Protein AF-A0A7X3F8X9-F1 (afdb_monomer)

Nearest PDB structures (foldseek):
  4rjk-assembly1_D  TM=9.115E-01  e=2.215E-30  Bacillus subtilis PY79
  5wdg-assembly1_B  TM=8.937E-01  e=3.286E-27  Klebsiella pneumoniae
  1ozh-assembly1_D  TM=8.936E-01  e=2.424E-27  Klebsiella pneumoniae
  6deo-assembly1_A  TM=8.384E-01  e=1.166E-21  Candida albicans SC5314
  5wkc-assembly2_E  TM=8.470E-01  e=3.087E-21  Saccharomyces cerevisiae S288C

pLDDT: mean 95.05, std 4.6, range [66.25, 98.75]

InterPro domains:
  IPR000399 TPP-binding enzyme, conserved site [PS00187] (321-340)
  IPR011766 Thiamine pyrophosphate enzyme, TPP-binding [PF02775] (284-363)
  IPR012000 Thiamine pyrophosphate enzyme, central domain [PF00205] (92-224)
  IPR029035 DHS-like NAD/FAD-binding domain superfamily [SSF52467] (59-240)
  IPR029061 Thiamin diphosphate-binding fold [SSF52518] (1-84)
  IPR029061 Thiamin diphosphate-binding fold [SSF52518] (261-363)
  IPR045229 Thiamine pyrophosphate enzyme [PTHR18968] (1-363)

Radius of gyration: 23.43 Å; Cα contacts (8 Å, |Δi|>4): 705; chains: 1; bounding box: 51×57×74 Å

Mean predicted aligned error: 4.14 Å

Solvent-accessible surface area (backbone atoms only — not comparable to full-atom values): 19934 Å² total; per-residue (Å²): 113,45,80,41,65,48,85,90,56,81,85,64,81,67,71,90,64,69,68,57,50,72,69,39,41,91,75,29,83,41,53,44,69,61,89,41,43,65,50,44,32,59,53,53,44,49,44,52,52,56,26,67,38,90,78,60,45,53,54,44,41,35,45,21,54,55,38,71,69,48,84,63,89,65,63,78,56,78,86,77,94,79,79,77,56,70,41,52,66,70,40,42,51,53,51,41,54,53,58,67,71,36,43,32,48,34,37,38,32,17,46,66,32,61,40,79,63,28,22,53,39,51,44,51,40,34,72,73,68,60,52,34,31,35,21,33,66,61,13,48,10,27,50,43,50,81,41,93,42,44,44,46,37,44,46,65,95,65,93,43,56,47,36,56,41,56,72,68,26,58,28,39,40,35,31,11,70,45,90,71,51,84,65,77,64,67,49,52,94,93,50,63,49,31,36,38,34,19,77,57,78,81,80,75,46,93,47,41,70,63,80,41,65,35,48,15,36,51,34,60,40,51,43,54,37,49,70,69,58,66,86,70,80,81,49,58,57,65,70,50,51,54,42,22,53,54,37,53,54,59,55,53,55,50,34,79,53,85,57,82,79,75,44,66,49,17,55,37,43,52,53,56,70,72,45,58,63,77,26,31,40,16,37,18,36,55,77,66,44,44,49,38,42,53,62,42,74,31,55,30,58,86,22,66,46,62,66,69,73,80,48,57,62,26,46,6,58,62,48,25,53,51,51,32,74,78,35,74,92,40,58,28,31,18,43,24,32,51,73,18,41,64,72,47,50,73,51,53,57,56,36,60,78,68,68,58,81,66,46,79,46,76,43,129

Sequence (364 aa):
ITGQKPIKKSKQGRFQIIDVCGMMDPITKYTHQFASADNIPSRMREAFRLAEEEKPGAVHLELPEDIAA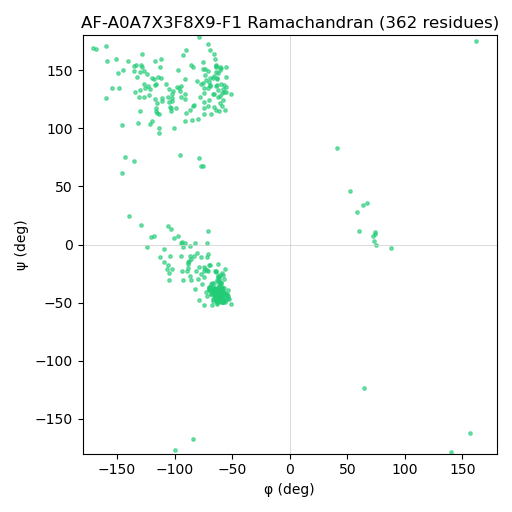EQTDALPIPRSLHRRPLAEHVAIEAAVQKLHNARNPILVIGAGANRKMTAKVLKQLIDKTGIPFITTQLGKGVVDERHPRFLGNAALSSGDFVHRAVEAADLIVNIGHDVIEKPPFFMVRGGTEVIHINFRSAEVDAVYFPQVEVIGDIANAVWQISEALTETSHWDFTRLMAIREANEAQIAEGADDDRFPVYPQRLVADIRRVLPSEGIVALDNGIYKIWFARNYKAHKPNTVLLDNALATMGAGLPSAMAAHLVHPDRPVISVCGDGGFMMNSQELETAVRLGMHITVVILR

Foldseek 3Di:
DAEDADPVDDDDPCVVPDPVQVVCVVAWQEEEEDPALLCVQVVVQVQVVQCPPPVHTDYYYYYYPVRVPDDDPHDHDDHDDDDKFAWDVVLLVVVLVVLVVWQQEEEEFELQCLDPLSLVLVQVLCVLQVHAYEYELNRAFSYQCVDLRYQFYLLDQDDALVLVLVQPTQEYEYAGDDPLTDGNFFDDVVGRAYEYEHQDDDPDDNRDDHPGYGHIDRSNSSNSSSVPRDDNPSHDCPSSSVSSVVLVVVLCVLCVPPDPPRDLSVVLNVVLVPFDLQAAEFEQADPSSSSCSTNHGRRHRRRYHDDSSVSDALRQPVVQQVVCVVPVPHAGEGEHEPVSCVVPVVCVVVCVVVVGRYHYHYDD

Secondary structure (DSSP, 8-state):
-EEE--SSS-SSTTTT---HHHHHGGGSSEEEE---GGGHHHHHHHHHHHHHSSSP--EEEEEEHHHHT----PPPPPPP---PPPPPHHHHHHHHHHHHH-SS-EEEE-GGG-SHHHHHHHHHHHHHH---EEEESTTTTSS-TTSTTEEEEE-SSSSSHHHHHHHH-SEEEEES--TTSPPSS---TTS-EEEEEESS----BTTB--SEEEES-HHHHHHHHHHH----TT---HHHHHHHHHHHHHHHTTTT---SSPPHHHHHHHHHHHS-TT-EEEE-SSTHHHHHHHH----STTSEEE--SS--TT-HHHHHHHHHHH-TTS-EEEEEEHHHHHHHTTHHHHHHHTT--EEEEEE-

Organism: NCBI:txid76759

Structure (mmCIF, N/CA/C/O backbone):
data_AF-A0A7X3F8X9-F1
#
_entry.id   AF-A0A7X3F8X9-F1
#
loop_
_atom_site.group_PDB
_atom_site.id
_atom_site.type_symbol
_atom_site.label_atom_id
_atom_site.label_alt_id
_atom_site.label_comp_id
_atom_site.label_asym_id
_atom_site.label_entity_id
_atom_site.label_seq_id
_atom_site.pdbx_PDB_ins_code
_atom_site.Cartn_x
_atom_site.Cartn_y
_atom_site.Cartn_z
_atom_site.occupancy
_atom_site.B_iso_or_equiv
_atom_site.auth_seq_id
_atom_site.auth_comp_id
_atom_site.auth_asym_id
_atom_site.auth_atom_id
_atom_site.pdbx_PDB_model_num
ATOM 1 N N . ILE A 1 1 ? -9.527 3.697 20.386 1.00 97.00 1 ILE A N 1
ATOM 2 C CA . ILE A 1 1 ? -9.992 4.472 21.559 1.00 97.00 1 ILE A CA 1
ATOM 3 C C . ILE A 1 1 ? -9.744 3.607 22.778 1.00 97.00 1 ILE A C 1
ATOM 5 O O . ILE A 1 1 ? -10.104 2.437 22.727 1.00 97.00 1 ILE A O 1
ATOM 9 N N . THR A 1 2 ? -9.101 4.135 23.810 1.00 96.81 2 THR A N 1
ATOM 10 C CA . THR A 1 2 ? -8.855 3.434 25.079 1.00 96.81 2 THR A CA 1
ATOM 11 C C . THR A 1 2 ? -9.661 4.092 26.196 1.00 96.81 2 THR A C 1
ATOM 13 O O . THR A 1 2 ? -10.003 5.271 26.107 1.00 96.81 2 THR A O 1
ATOM 16 N N . GLY A 1 3 ? -10.015 3.321 27.224 1.00 95.00 3 GLY A N 1
ATOM 17 C CA . GLY A 1 3 ? -10.572 3.871 28.459 1.00 95.00 3 GLY A CA 1
ATOM 18 C C . GLY A 1 3 ? -9.458 4.282 29.422 1.00 95.00 3 GLY A C 1
ATOM 19 O O . GLY A 1 3 ? -8.375 3.701 29.385 1.00 95.00 3 GLY A O 1
ATOM 20 N N . GLN A 1 4 ? -9.740 5.236 30.307 1.00 92.88 4 GLN A N 1
ATOM 21 C CA . GLN A 1 4 ? -8.829 5.650 31.379 1.00 92.88 4 GLN A CA 1
ATOM 22 C C . GLN A 1 4 ? -9.598 5.931 32.674 1.00 92.88 4 GLN A C 1
ATOM 24 O O . GLN A 1 4 ? -10.805 6.181 32.667 1.00 92.88 4 GLN A O 1
ATOM 29 N N . LYS A 1 5 ? -8.901 5.872 33.810 1.00 92.25 5 LYS A N 1
ATOM 30 C CA . LYS A 1 5 ? -9.452 6.261 35.111 1.00 92.25 5 LYS A CA 1
ATOM 31 C C . LYS A 1 5 ? -9.774 7.759 35.176 1.00 92.25 5 LYS A C 1
ATOM 33 O O . LYS A 1 5 ? -9.287 8.520 34.342 1.00 92.25 5 LYS A O 1
ATOM 38 N N . PRO A 1 6 ? -10.576 8.191 36.168 1.00 91.25 6 PRO A N 1
ATOM 39 C CA . PRO A 1 6 ? -10.950 9.588 36.312 1.00 91.25 6 PRO A CA 1
ATOM 40 C C . PRO A 1 6 ? -9.742 10.511 36.398 1.00 91.25 6 PRO A C 1
ATOM 42 O O . PRO A 1 6 ? -8.817 10.252 37.172 1.00 91.25 6 PRO A O 1
ATOM 45 N N . ILE A 1 7 ? -9.802 11.626 35.678 1.00 89.12 7 ILE A N 1
ATOM 46 C CA . ILE A 1 7 ? -8.749 12.650 35.685 1.00 89.12 7 ILE A CA 1
ATOM 47 C C . ILE A 1 7 ? -9.147 13.905 36.472 1.00 89.12 7 ILE A C 1
ATOM 49 O O . ILE A 1 7 ? -8.280 14.673 36.882 1.00 89.12 7 ILE A O 1
ATOM 53 N N . LYS A 1 8 ? -10.445 14.108 36.745 1.00 88.06 8 LYS A N 1
ATOM 54 C CA . LYS A 1 8 ? -10.969 15.227 37.550 1.00 88.06 8 LYS A CA 1
ATOM 55 C C . LYS A 1 8 ? -11.125 14.872 39.024 1.00 88.06 8 LYS A C 1
ATOM 57 O O . LYS A 1 8 ? -11.034 15.748 39.882 1.00 88.06 8 LYS A O 1
ATOM 62 N N . LYS A 1 9 ? -11.394 13.601 39.346 1.00 81.31 9 LYS A N 1
ATOM 63 C CA . LYS A 1 9 ? -11.642 13.138 40.725 1.00 81.31 9 LYS A CA 1
ATOM 64 C C . LYS A 1 9 ? -10.831 11.886 41.047 1.00 81.31 9 LYS A C 1
ATOM 66 O O . LYS A 1 9 ? -11.210 10.786 40.662 1.00 81.31 9 LYS A O 1
ATOM 71 N N . SER A 1 10 ? -9.763 12.032 41.832 1.00 74.38 10 SER A N 1
ATOM 72 C CA . SER A 1 10 ? -8.988 10.880 42.309 1.00 74.38 10 SER A CA 1
ATOM 73 C C . SER A 1 10 ? -9.808 10.049 43.300 1.00 74.38 10 SER A C 1
ATOM 75 O O . SER A 1 10 ? -10.122 10.511 44.395 1.00 74.38 10 SER A O 1
ATOM 77 N N . LYS A 1 11 ? -10.174 8.822 42.908 1.00 66.25 11 LYS A N 1
ATOM 78 C CA . LYS A 1 11 ? -10.891 7.867 43.775 1.00 66.25 11 LYS A CA 1
ATOM 79 C C . LYS A 1 11 ? -10.006 6.732 44.299 1.00 66.25 11 LYS A C 1
ATOM 81 O O . LYS A 1 11 ? -10.330 6.146 45.324 1.00 66.25 11 LYS A O 1
ATOM 86 N N . GLN A 1 12 ? -8.918 6.399 43.598 1.00 66.31 12 GLN A N 1
ATOM 87 C CA . GLN A 1 12 ? -8.074 5.222 43.881 1.00 66.31 12 GLN A CA 1
ATOM 88 C C . GLN A 1 12 ? -6.565 5.512 43.729 1.00 66.31 12 GLN A C 1
ATOM 90 O O . GLN A 1 12 ? -5.769 4.608 43.468 1.00 66.31 12 GLN A O 1
ATOM 95 N N . GLY A 1 13 ? -6.140 6.774 43.868 1.00 77.44 13 GLY A N 1
ATOM 96 C CA . GLY A 1 13 ? -4.734 7.150 43.696 1.00 77.44 13 GLY A CA 1
ATOM 97 C C . GLY A 1 13 ? -4.250 6.916 42.259 1.00 77.44 13 GLY A C 1
ATOM 98 O O . GLY A 1 13 ? -4.837 7.461 41.332 1.00 77.44 13 GLY A O 1
ATOM 99 N N . ARG A 1 14 ? -3.184 6.118 42.079 1.00 77.12 14 ARG A N 1
ATOM 100 C CA . ARG A 1 14 ? -2.584 5.773 40.767 1.00 77.12 14 ARG A CA 1
ATOM 101 C C . ARG A 1 14 ? -2.940 4.365 40.257 1.00 77.12 14 ARG A C 1
ATOM 103 O O . ARG A 1 14 ? -2.294 3.860 39.344 1.00 77.12 14 ARG A O 1
ATOM 110 N N . PHE A 1 15 ? -3.932 3.699 40.849 1.00 81.25 15 PHE A N 1
ATOM 111 C CA . PHE A 1 15 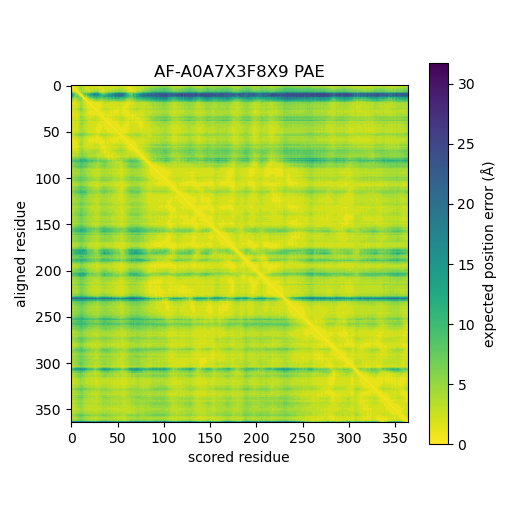? -4.329 2.345 40.449 1.00 81.25 15 PHE A CA 1
ATOM 112 C C . PHE A 1 15 ? -4.789 2.302 38.979 1.00 81.25 15 PHE A C 1
ATOM 114 O O . PHE A 1 15 ? -5.727 3.006 38.617 1.00 81.25 15 PHE A O 1
ATOM 121 N N . GLN A 1 16 ? -4.136 1.475 38.150 1.00 82.88 16 GLN A N 1
ATOM 122 C CA . GLN A 1 16 ? -4.363 1.348 36.695 1.00 82.88 16 GLN A CA 1
ATOM 123 C C . GLN A 1 16 ? -4.138 2.628 35.864 1.00 82.88 16 GLN A C 1
ATOM 125 O O . GLN A 1 16 ? -4.468 2.642 34.683 1.00 82.88 16 GLN A O 1
ATOM 130 N N . ILE A 1 17 ? -3.540 3.676 36.440 1.00 84.50 17 ILE A N 1
ATOM 131 C CA . ILE A 1 17 ? -3.170 4.881 35.692 1.00 84.50 17 ILE A CA 1
ATOM 132 C C . ILE A 1 17 ? -1.784 4.668 35.088 1.00 84.50 17 ILE A C 1
ATOM 134 O O . ILE A 1 17 ? -0.793 4.556 35.811 1.00 84.50 17 ILE A O 1
ATOM 138 N N . ILE A 1 18 ? -1.724 4.640 33.761 1.00 90.25 18 ILE A N 1
ATOM 139 C CA . ILE A 1 18 ? -0.491 4.633 32.969 1.00 90.25 18 ILE A CA 1
ATOM 140 C C . ILE A 1 18 ? -0.569 5.735 31.914 1.00 90.25 18 ILE A C 1
ATOM 142 O O . ILE A 1 18 ? -1.663 6.121 31.504 1.00 90.25 18 ILE A O 1
ATOM 146 N N . ASP A 1 19 ? 0.583 6.233 31.471 1.00 93.56 19 ASP A N 1
ATOM 147 C CA . ASP A 1 19 ? 0.655 7.229 30.400 1.00 93.56 19 ASP A CA 1
ATOM 148 C C . ASP A 1 19 ? 0.484 6.564 29.025 1.00 93.56 19 ASP A C 1
ATOM 150 O O . ASP A 1 19 ? 1.442 6.364 28.276 1.00 93.56 19 ASP A O 1
ATOM 154 N N . VAL A 1 20 ? -0.754 6.172 28.702 1.00 95.75 20 VAL A N 1
ATOM 155 C CA . VAL A 1 20 ? -1.078 5.556 27.405 1.00 95.75 20 VAL A CA 1
ATOM 156 C C . VAL A 1 20 ? -0.780 6.530 26.272 1.00 95.75 20 VAL A C 1
ATOM 158 O O . VAL A 1 20 ? -0.295 6.119 25.222 1.00 95.75 20 VAL A O 1
ATOM 161 N N . CYS A 1 21 ? -1.040 7.826 26.469 1.00 97.19 21 CYS A N 1
ATOM 162 C CA . CYS A 1 21 ? -0.768 8.822 25.441 1.00 97.19 21 CYS A CA 1
ATOM 163 C C . CYS A 1 21 ? 0.723 8.867 25.095 1.00 97.19 21 CYS A C 1
ATOM 165 O O . CYS A 1 21 ? 1.046 8.735 23.917 1.00 97.19 21 CYS A O 1
ATOM 167 N N . GLY A 1 22 ? 1.612 8.942 26.090 1.00 97.81 22 GLY A N 1
ATOM 168 C CA . GLY A 1 22 ? 3.059 8.881 25.880 1.00 97.81 22 GLY A CA 1
ATOM 169 C C . GLY A 1 22 ? 3.530 7.572 25.236 1.00 97.81 22 GLY A C 1
ATOM 170 O O . GLY A 1 22 ? 4.418 7.591 24.389 1.00 97.81 22 GLY A O 1
ATOM 171 N N . MET A 1 23 ? 2.904 6.434 25.562 1.00 97.31 23 MET A N 1
ATOM 172 C CA . MET A 1 23 ? 3.210 5.146 24.917 1.00 97.31 23 MET A CA 1
ATOM 173 C C . MET A 1 23 ? 2.775 5.083 23.444 1.00 97.31 23 MET A C 1
ATOM 175 O O . MET A 1 23 ? 3.431 4.426 22.639 1.00 97.31 23 MET A O 1
ATOM 179 N N . MET A 1 24 ? 1.663 5.734 23.092 1.00 98.00 24 MET A N 1
ATOM 180 C CA . MET A 1 24 ? 1.083 5.693 21.744 1.00 98.00 24 MET A CA 1
ATOM 181 C C . MET A 1 24 ? 1.644 6.770 20.808 1.00 98.00 24 MET A C 1
ATOM 183 O O . MET A 1 24 ? 1.533 6.623 19.591 1.00 98.00 24 MET A O 1
ATOM 187 N N . ASP A 1 25 ? 2.240 7.835 21.347 1.00 97.75 25 ASP A N 1
ATOM 188 C CA . ASP A 1 25 ? 2.815 8.950 20.584 1.00 97.75 25 ASP A CA 1
ATOM 189 C C . ASP A 1 25 ? 3.781 8.506 19.463 1.00 97.75 25 ASP A C 1
ATOM 191 O O . ASP A 1 25 ? 3.522 8.843 18.308 1.00 97.75 25 ASP A O 1
ATOM 195 N N . PRO A 1 26 ? 4.802 7.652 19.703 1.00 96.44 26 PRO A N 1
ATOM 196 C CA . PRO A 1 26 ? 5.751 7.270 18.651 1.00 96.44 26 PRO A CA 1
ATOM 197 C C . PRO A 1 26 ? 5.171 6.338 17.574 1.00 96.44 26 PRO A C 1
ATOM 199 O O . PRO A 1 26 ? 5.833 6.086 16.568 1.00 96.44 26 PRO A O 1
ATOM 202 N N . ILE A 1 27 ? 3.967 5.790 17.776 1.00 95.44 27 ILE A N 1
ATOM 203 C CA . ILE A 1 27 ? 3.350 4.791 16.884 1.00 95.44 27 ILE A CA 1
ATOM 204 C C . ILE A 1 27 ? 2.006 5.247 16.299 1.00 95.44 27 ILE A C 1
ATOM 206 O O . ILE A 1 27 ? 1.322 4.471 15.628 1.00 95.44 27 ILE A O 1
ATOM 210 N N . THR A 1 28 ? 1.610 6.501 16.529 1.00 97.31 28 THR A N 1
ATOM 211 C CA . THR A 1 28 ? 0.385 7.090 15.973 1.00 97.31 28 THR A CA 1
ATOM 212 C C . THR A 1 28 ? 0.653 8.477 15.401 1.00 97.31 28 THR A C 1
ATOM 214 O O . THR A 1 28 ? 1.561 9.179 15.820 1.00 97.31 28 THR A O 1
ATOM 217 N N . LYS A 1 29 ? -0.158 8.910 14.430 1.00 97.38 29 LYS A N 1
ATOM 218 C CA . LYS A 1 29 ? -0.098 10.287 13.901 1.00 97.38 29 LYS A CA 1
ATOM 219 C C . LYS A 1 29 ? -0.642 11.318 14.889 1.00 97.38 29 LYS A C 1
ATOM 221 O O . LYS A 1 29 ? -0.410 12.512 14.728 1.00 97.38 29 LYS A O 1
ATOM 226 N N . TYR A 1 30 ? -1.468 10.861 15.825 1.00 98.19 30 TYR A N 1
ATOM 227 C CA . TYR A 1 30 ? -2.177 11.692 16.779 1.00 98.19 30 TYR A CA 1
ATOM 228 C C . TYR A 1 30 ? -2.592 10.840 17.968 1.00 98.19 30 TYR A C 1
ATOM 230 O O . TYR A 1 30 ? -3.281 9.838 17.784 1.00 98.19 30 TYR A O 1
ATOM 238 N N . THR A 1 31 ? -2.219 11.261 19.170 1.00 98.44 31 THR A N 1
ATOM 239 C CA . THR A 1 31 ? -2.652 10.661 20.430 1.00 98.44 31 THR A CA 1
ATOM 240 C C . THR A 1 31 ? -3.159 11.762 21.356 1.00 98.44 31 THR A C 1
ATOM 242 O O . THR A 1 31 ? -2.546 12.827 21.454 1.00 98.44 31 THR A O 1
ATOM 245 N N . HIS A 1 32 ? -4.319 11.570 21.986 1.00 97.94 32 HIS A N 1
ATOM 246 C CA . HIS A 1 32 ? -4.898 12.602 22.848 1.00 97.94 32 HIS A CA 1
ATOM 247 C C . HIS A 1 32 ? -5.820 12.034 23.928 1.00 97.94 32 HIS A C 1
ATOM 249 O O . HIS A 1 32 ? -6.701 11.230 23.628 1.00 97.94 32 HIS A O 1
ATOM 255 N N . GLN A 1 33 ? -5.670 12.517 25.163 1.00 97.62 33 GLN A N 1
ATOM 256 C CA . GLN A 1 33 ? -6.611 12.279 26.257 1.00 97.62 33 GLN A CA 1
ATOM 257 C C . GLN A 1 33 ? -7.669 13.385 26.285 1.00 97.62 33 GLN A C 1
ATOM 259 O O . GLN A 1 33 ? -7.337 14.572 26.293 1.00 97.62 33 GLN A O 1
ATOM 264 N N . PHE A 1 34 ? -8.950 13.016 26.323 1.00 97.50 34 PHE A N 1
ATOM 265 C CA . PHE A 1 34 ? -10.020 13.998 26.499 1.00 97.50 34 PHE A CA 1
ATOM 266 C C . PHE A 1 34 ? -10.000 14.601 27.911 1.00 97.50 34 PHE A C 1
ATOM 268 O O . PHE A 1 34 ? -9.886 13.879 28.895 1.00 97.50 34 PHE A O 1
ATOM 275 N N . ALA A 1 35 ? -10.184 15.923 28.002 1.00 95.19 35 ALA A N 1
ATOM 276 C CA . ALA A 1 35 ? -10.222 16.665 29.270 1.00 95.19 35 ALA A CA 1
ATOM 277 C C . ALA A 1 35 ? -11.621 17.202 29.653 1.00 95.19 35 ALA A C 1
ATOM 279 O O . ALA A 1 35 ? -11.846 17.614 30.794 1.00 95.19 35 ALA A O 1
ATOM 280 N N . SER A 1 36 ? -12.564 17.229 28.708 1.00 97.19 36 SER A N 1
ATOM 281 C CA . SER A 1 36 ? -13.976 17.571 28.930 1.00 97.19 36 SER A CA 1
ATOM 282 C C . SER A 1 36 ? -14.848 17.011 27.809 1.00 97.19 36 SER A C 1
ATOM 284 O O . SER A 1 36 ? -14.351 16.788 26.698 1.00 97.19 36 SER A O 1
ATOM 286 N N . ALA A 1 37 ? -16.142 16.831 28.086 1.00 97.62 37 ALA A N 1
ATOM 287 C CA . ALA A 1 37 ? -17.104 16.416 27.067 1.00 97.62 37 ALA A CA 1
ATOM 288 C C . ALA A 1 37 ? -17.241 17.436 25.918 1.00 97.62 37 ALA A C 1
ATOM 290 O O . ALA A 1 37 ? -17.310 17.034 24.757 1.00 97.62 37 ALA A O 1
ATOM 291 N N . ASP A 1 38 ? -17.162 18.742 26.204 1.00 97.56 38 ASP A N 1
ATOM 292 C CA . ASP A 1 38 ? -17.272 19.810 25.191 1.00 97.56 38 ASP A CA 1
ATOM 293 C C . ASP A 1 38 ? -16.188 19.738 24.101 1.00 97.56 38 ASP A C 1
ATOM 295 O O . ASP A 1 38 ? -16.387 20.177 22.968 1.00 97.56 38 ASP A O 1
ATOM 299 N N . ASN A 1 39 ? -15.029 19.159 24.426 1.00 95.69 39 ASN A N 1
ATOM 300 C CA . ASN A 1 39 ? -13.919 19.008 23.488 1.00 95.69 39 ASN A CA 1
ATOM 301 C C . ASN A 1 39 ? -14.014 17.730 22.643 1.00 95.69 39 ASN A C 1
ATOM 303 O O . ASN A 1 39 ? -13.245 17.578 21.689 1.00 95.69 39 ASN A O 1
ATOM 307 N N . ILE A 1 40 ? -14.928 16.805 22.957 1.00 97.56 40 ILE A N 1
ATOM 308 C CA . ILE A 1 40 ? -15.032 15.528 22.243 1.00 97.56 40 ILE A CA 1
ATOM 309 C C . ILE A 1 40 ? -15.262 15.737 20.739 1.00 97.56 40 ILE A C 1
ATOM 311 O O . ILE A 1 40 ? -14.501 15.161 19.951 1.00 97.56 40 ILE A O 1
ATOM 315 N N . PRO A 1 41 ? -16.217 16.581 20.297 1.00 97.50 41 PRO A N 1
ATOM 316 C CA . PRO A 1 41 ? -16.472 16.771 18.873 1.00 97.50 41 PRO A CA 1
ATOM 317 C C . PRO A 1 41 ? -15.264 17.269 18.074 1.00 97.50 41 PRO A C 1
ATOM 319 O O . PRO A 1 41 ? -15.010 16.775 16.973 1.00 97.50 41 PRO A O 1
ATOM 322 N N . SER A 1 42 ? -14.497 18.220 18.617 1.00 96.94 42 SER A N 1
ATOM 323 C CA . SER A 1 42 ? -13.348 18.810 17.919 1.00 96.94 42 SER A CA 1
ATOM 324 C C . SER A 1 42 ? -12.175 17.842 17.818 1.00 96.94 42 SER A C 1
ATOM 326 O O . SER A 1 42 ? -11.602 17.672 16.742 1.00 96.94 42 SER A O 1
ATOM 328 N N . ARG A 1 43 ? -11.862 17.137 18.908 1.00 97.62 43 ARG A N 1
ATOM 329 C CA . ARG A 1 43 ? -10.773 16.151 18.953 1.00 97.62 43 ARG A CA 1
ATOM 330 C C . ARG A 1 43 ? -11.093 14.901 18.145 1.00 97.62 43 ARG A C 1
ATOM 332 O O . ARG A 1 43 ? -10.222 14.400 17.441 1.00 97.62 43 ARG A O 1
ATOM 339 N N . MET A 1 44 ? -12.347 14.449 18.162 1.00 97.25 44 MET A N 1
ATOM 340 C CA . MET A 1 44 ? -12.796 13.374 17.281 1.00 97.25 44 MET A CA 1
ATOM 341 C C . MET A 1 44 ? -12.666 13.786 15.813 1.00 97.25 44 MET A C 1
ATOM 343 O O . MET A 1 44 ? -12.141 13.028 14.995 1.00 97.25 44 MET A O 1
ATOM 347 N N . ARG A 1 45 ? -13.097 15.006 15.462 1.00 96.94 45 ARG A N 1
ATOM 348 C CA . ARG A 1 45 ? -12.998 15.482 14.082 1.00 96.94 45 ARG A CA 1
ATOM 349 C C . ARG A 1 45 ? -11.553 15.527 13.596 1.00 96.94 45 ARG A C 1
ATOM 351 O O . ARG A 1 45 ? -11.295 15.081 12.475 1.00 96.94 45 ARG A O 1
ATOM 358 N N . GLU A 1 46 ? -10.655 16.036 14.432 1.00 97.19 46 GLU A N 1
ATOM 359 C CA . GLU A 1 46 ? -9.227 16.132 14.142 1.00 97.19 46 GLU A CA 1
ATOM 360 C C . GLU A 1 46 ? -8.569 14.757 13.998 1.00 97.19 46 GLU A C 1
ATOM 362 O O . GLU A 1 46 ? -7.842 14.531 13.032 1.00 97.19 46 GLU A O 1
ATOM 367 N N . ALA A 1 47 ? -8.893 13.806 14.880 1.00 97.56 47 ALA A N 1
ATOM 368 C CA . ALA A 1 47 ? -8.376 12.442 14.804 1.00 97.56 47 ALA A CA 1
ATOM 369 C C . ALA A 1 47 ? -8.698 11.785 13.452 1.00 97.56 47 ALA A C 1
ATOM 371 O O . ALA A 1 47 ? -7.806 11.260 12.793 1.00 97.56 47 ALA A O 1
ATOM 372 N N . PHE A 1 48 ? -9.945 11.877 12.984 1.00 96.75 48 PHE A N 1
ATOM 373 C CA . PHE A 1 48 ? -10.319 11.373 11.658 1.00 96.75 48 PHE A CA 1
ATOM 374 C C . PHE A 1 48 ? -9.636 12.136 10.516 1.00 96.75 48 PHE A C 1
ATOM 376 O O . PHE A 1 48 ? -9.193 11.514 9.554 1.00 96.75 48 PHE A O 1
ATOM 383 N N . ARG A 1 49 ? -9.525 13.471 10.613 1.00 95.88 49 ARG A N 1
ATOM 384 C CA . ARG A 1 49 ? -8.837 14.285 9.597 1.00 95.88 49 ARG A CA 1
ATOM 385 C C . ARG A 1 49 ? -7.389 13.816 9.428 1.00 95.88 49 ARG A C 1
ATOM 387 O O . ARG A 1 49 ? -6.959 13.584 8.304 1.00 95.88 49 ARG A O 1
ATOM 394 N N . LEU A 1 50 ? -6.671 13.632 10.536 1.00 95.94 50 LEU A N 1
ATOM 395 C CA . LEU A 1 50 ? -5.283 13.168 10.549 1.00 95.94 50 LEU A CA 1
ATOM 396 C C . LEU A 1 50 ? -5.149 11.695 10.148 1.00 95.94 50 LEU A C 1
ATOM 398 O O . LEU A 1 50 ? -4.190 11.351 9.461 1.00 95.94 50 LEU A O 1
ATOM 402 N N . ALA A 1 51 ? -6.091 10.82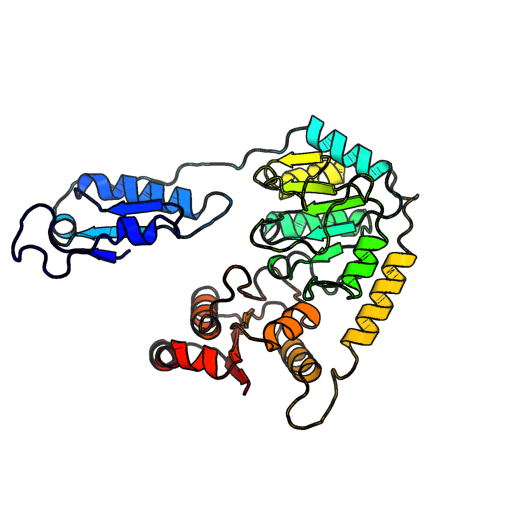8 10.528 1.00 96.88 51 ALA A N 1
ATOM 403 C CA . ALA A 1 51 ? -6.073 9.418 10.137 1.00 96.88 51 ALA A CA 1
ATOM 404 C C . ALA A 1 51 ? -6.202 9.232 8.615 1.00 96.88 51 ALA A C 1
ATOM 406 O O . ALA A 1 51 ? -5.529 8.376 8.044 1.00 96.88 51 ALA A O 1
ATOM 407 N N . GLU A 1 52 ? -7.034 10.051 7.963 1.00 93.25 52 GLU A N 1
ATOM 408 C CA . GLU A 1 52 ? -7.330 9.977 6.525 1.00 93.25 52 GLU A CA 1
ATOM 409 C C . GLU A 1 52 ? -6.374 10.807 5.645 1.00 93.25 52 GLU A C 1
ATOM 411 O O . GLU A 1 52 ? -6.246 10.536 4.449 1.00 93.25 52 GLU A O 1
ATOM 416 N N . GLU A 1 53 ? -5.710 11.825 6.200 1.00 91.19 53 GLU A N 1
ATOM 417 C CA . GLU A 1 53 ? -4.763 12.679 5.473 1.00 91.19 53 GLU A CA 1
ATOM 418 C C . GLU A 1 53 ? -3.533 11.892 4.988 1.00 91.19 53 GLU A C 1
ATOM 420 O O . GLU A 1 53 ? -2.938 11.128 5.748 1.00 91.19 53 GLU A O 1
ATOM 425 N N . GLU A 1 54 ? -3.104 12.114 3.739 1.00 90.38 54 GLU A N 1
ATOM 426 C CA . GLU A 1 54 ? -1.961 11.406 3.143 1.00 90.38 54 GLU A CA 1
ATOM 427 C C . GLU A 1 54 ? -0.649 11.765 3.853 1.00 90.38 54 GLU A C 1
ATOM 429 O O . GLU A 1 54 ? -0.326 12.941 4.013 1.00 90.38 54 GLU A O 1
ATOM 434 N N . LYS A 1 55 ? 0.186 10.815 4.278 1.00 89.81 55 LYS A N 1
ATOM 435 C CA . LYS A 1 55 ? 0.006 9.354 4.318 1.00 89.81 55 LYS A CA 1
ATOM 436 C C . LYS A 1 55 ? -0.949 8.943 5.464 1.00 89.81 55 LYS A C 1
ATOM 438 O O . LYS A 1 55 ? -0.715 9.401 6.590 1.00 89.81 55 LYS A O 1
ATOM 443 N N . PRO A 1 56 ? -1.982 8.102 5.229 1.00 92.44 56 PRO A N 1
ATOM 444 C CA . PRO A 1 56 ? -2.906 7.659 6.273 1.00 92.44 56 PRO A CA 1
ATOM 445 C C . PRO A 1 56 ? -2.186 6.903 7.387 1.00 92.44 56 PRO A C 1
ATOM 447 O O . PRO A 1 56 ? -1.153 6.274 7.151 1.00 92.44 56 PRO A O 1
ATOM 450 N N . GLY A 1 57 ? -2.732 6.940 8.598 1.00 94.69 57 GLY A N 1
ATOM 451 C CA . GLY A 1 57 ? -2.107 6.277 9.739 1.00 94.69 57 GLY A CA 1
ATOM 452 C C . GLY A 1 57 ? -3.006 6.188 10.961 1.00 94.69 57 GLY A C 1
ATOM 453 O O . GLY A 1 57 ? -4.063 6.814 11.026 1.00 94.69 57 GLY A O 1
ATOM 454 N N . ALA A 1 58 ? -2.574 5.386 11.931 1.00 96.81 58 ALA A N 1
ATOM 455 C CA . ALA A 1 58 ? -3.308 5.187 13.170 1.00 96.81 58 ALA A CA 1
ATOM 456 C C . ALA A 1 58 ? -3.366 6.477 14.001 1.00 96.81 58 ALA A C 1
ATOM 458 O O . ALA A 1 58 ? -2.408 7.251 14.052 1.00 96.81 58 ALA A O 1
ATOM 459 N N . VAL A 1 59 ? -4.491 6.669 14.685 1.00 98.56 59 VAL A N 1
ATOM 460 C CA . VAL A 1 59 ? -4.699 7.714 15.690 1.00 98.56 59 VAL A CA 1
ATOM 461 C C . VAL A 1 59 ? -5.271 7.081 16.952 1.00 98.56 59 VAL A C 1
ATOM 463 O O . VAL A 1 59 ? -5.999 6.086 16.898 1.00 98.56 59 VAL A O 1
ATOM 466 N N . HIS A 1 60 ? -4.945 7.657 18.096 1.00 98.56 60 HIS A N 1
ATOM 467 C CA . HIS A 1 60 ? -5.339 7.189 19.408 1.00 98.56 60 HIS A CA 1
ATOM 468 C C . HIS A 1 60 ? -6.079 8.297 20.162 1.00 98.56 60 HIS A C 1
ATOM 470 O O . HIS A 1 60 ? -5.694 9.461 20.157 1.00 98.56 60 HIS A O 1
ATOM 476 N N . LEU A 1 61 ? -7.172 7.917 20.814 1.00 98.38 61 LEU A N 1
ATOM 477 C CA . LEU A 1 61 ? -7.937 8.788 21.695 1.00 98.38 61 LEU A CA 1
ATOM 478 C C . LEU A 1 61 ? -8.165 8.028 22.993 1.00 98.38 61 LEU A C 1
ATOM 480 O O . LEU A 1 61 ? -8.666 6.900 22.957 1.00 98.38 61 LEU A O 1
ATOM 484 N N . GLU A 1 62 ? -7.805 8.642 24.107 1.00 97.88 62 GLU A N 1
ATOM 485 C CA . GLU A 1 62 ? -8.031 8.115 25.444 1.00 97.88 62 GLU A CA 1
ATOM 486 C C . GLU A 1 62 ? -9.225 8.837 26.074 1.00 97.88 62 GLU A C 1
ATOM 488 O O . GLU A 1 62 ? -9.268 10.069 26.123 1.00 97.88 62 GLU A O 1
ATOM 493 N N . LEU A 1 63 ? -10.209 8.062 26.529 1.00 97.25 63 LEU A N 1
ATOM 494 C CA . LEU A 1 63 ? -11.461 8.541 27.102 1.00 97.25 63 LEU A CA 1
ATOM 495 C C . LEU A 1 63 ? -11.537 8.174 28.592 1.00 97.25 63 LEU A C 1
ATOM 497 O O . LEU A 1 63 ? -11.869 7.031 28.925 1.00 97.25 63 LEU A O 1
ATOM 501 N N . PRO A 1 64 ? -11.246 9.124 29.498 1.00 95.31 64 PRO A N 1
ATOM 502 C CA . PRO A 1 64 ? -11.435 8.914 30.927 1.00 95.31 64 PRO A CA 1
ATOM 503 C C . PRO A 1 64 ? -12.907 8.691 31.294 1.00 95.31 64 PRO A C 1
ATOM 505 O O . PRO A 1 64 ? -13.798 9.328 30.729 1.00 95.31 64 PRO A O 1
ATOM 508 N N . GLU A 1 65 ? -13.171 7.813 32.265 1.00 94.62 65 GLU A N 1
ATOM 509 C CA . GLU A 1 65 ? -14.539 7.441 32.665 1.00 94.62 65 GLU A CA 1
ATOM 510 C C . GLU A 1 65 ? -15.372 8.628 33.186 1.00 94.62 65 GLU A C 1
ATOM 512 O O . GLU A 1 65 ? -16.584 8.666 32.983 1.00 94.62 65 GLU A O 1
ATOM 517 N N . ASP A 1 66 ? -14.745 9.611 33.844 1.00 94.06 66 ASP A N 1
ATOM 518 C CA . ASP A 1 66 ? -15.438 10.790 34.370 1.00 94.06 66 ASP A CA 1
ATOM 519 C C . ASP A 1 66 ? -15.784 11.794 33.272 1.00 94.06 66 ASP A C 1
ATOM 521 O O . ASP A 1 66 ? -16.857 12.388 33.318 1.00 94.06 66 ASP A O 1
ATOM 525 N N . ILE A 1 67 ? -14.932 11.909 32.253 1.00 96.50 67 ILE A N 1
ATOM 526 C CA . ILE A 1 67 ? -15.225 12.687 31.048 1.00 96.50 67 ILE A CA 1
ATOM 527 C C . ILE A 1 67 ? -16.317 12.014 30.214 1.00 96.50 67 ILE A C 1
ATOM 529 O O . ILE A 1 67 ? -17.203 12.692 29.708 1.00 96.50 67 ILE A O 1
ATOM 533 N N . ALA A 1 68 ? -16.307 10.683 30.103 1.00 95.88 68 ALA A N 1
ATOM 534 C CA . ALA A 1 68 ? -17.359 9.941 29.406 1.00 95.88 68 ALA A CA 1
ATOM 535 C C . ALA A 1 68 ? -18.749 10.109 30.051 1.00 95.88 68 ALA A C 1
ATOM 537 O O . ALA A 1 68 ? -19.760 9.974 29.366 1.00 95.88 68 ALA A O 1
ATOM 538 N N . ALA A 1 69 ? -18.802 10.387 31.357 1.00 96.38 69 ALA A N 1
ATOM 539 C CA . ALA A 1 69 ? -20.043 10.596 32.102 1.00 96.38 69 ALA A CA 1
ATOM 540 C C . ALA A 1 69 ? -20.570 12.045 32.042 1.00 96.38 69 ALA A C 1
ATOM 542 O O . ALA A 1 69 ? -21.702 12.305 32.462 1.00 96.38 69 ALA A O 1
ATOM 543 N N . GLU A 1 70 ? -19.764 12.995 31.562 1.00 97.12 70 GLU A N 1
ATOM 544 C CA . GLU A 1 70 ? -20.160 14.399 31.464 1.00 97.12 70 GLU A CA 1
ATOM 545 C C . GLU A 1 70 ? -21.278 14.611 30.444 1.00 97.12 70 GLU A C 1
ATOM 547 O O . GLU A 1 70 ? -21.331 13.978 29.392 1.00 97.12 70 GLU A O 1
ATOM 552 N N . GLN A 1 71 ? -22.176 15.538 30.771 1.00 97.44 71 GLN A N 1
ATOM 553 C CA . GLN A 1 71 ? -23.203 16.012 29.851 1.00 97.44 71 GLN A CA 1
ATOM 554 C C . GLN A 1 71 ? -22.666 17.227 29.094 1.00 97.44 71 GLN A C 1
ATOM 556 O O . GLN A 1 71 ? -21.963 18.055 29.673 1.00 97.44 71 GLN A O 1
ATOM 561 N N . THR A 1 72 ? -23.002 17.333 27.813 1.00 97.38 72 THR A N 1
ATOM 562 C CA . THR A 1 72 ? -22.611 18.453 26.954 1.00 97.38 72 THR A CA 1
ATOM 563 C C . THR A 1 72 ? -23.679 18.694 25.894 1.00 97.38 72 THR A C 1
ATOM 565 O O . THR A 1 72 ? -24.303 17.746 25.417 1.00 97.38 72 THR A O 1
ATOM 568 N N . ASP A 1 73 ? -23.843 19.957 25.501 1.00 98.00 73 ASP A N 1
ATOM 569 C CA . ASP A 1 73 ? -24.647 20.367 24.344 1.00 98.00 73 ASP A CA 1
ATOM 570 C C . ASP A 1 73 ? -23.792 20.495 23.064 1.00 98.00 73 ASP A C 1
ATOM 572 O O . ASP A 1 73 ? -24.286 20.894 22.006 1.00 98.00 73 ASP A O 1
ATOM 576 N N . ALA A 1 74 ? -22.489 20.185 23.136 1.00 97.50 74 ALA A N 1
ATOM 577 C CA . ALA A 1 74 ? -21.582 20.264 22.000 1.00 97.50 74 ALA A CA 1
ATOM 578 C C . ALA A 1 74 ? -21.947 19.226 20.929 1.00 97.50 74 ALA A C 1
ATOM 580 O O . ALA A 1 74 ? -22.075 18.029 21.186 1.00 97.50 74 ALA A O 1
ATOM 581 N N . LEU A 1 75 ? -22.074 19.689 19.687 1.00 97.69 75 LEU A N 1
ATOM 582 C CA . LEU A 1 75 ? -22.497 18.858 18.564 1.00 97.69 75 LEU A CA 1
ATOM 583 C C . LEU A 1 75 ? -21.298 18.335 17.757 1.00 97.69 75 LEU A C 1
ATOM 585 O O . LEU A 1 75 ? -20.280 19.028 17.660 1.00 97.69 75 LEU A O 1
ATOM 589 N N . PRO A 1 76 ? -21.409 17.151 17.117 1.00 96.69 76 PRO A N 1
ATOM 590 C CA . PRO A 1 76 ? -20.400 16.649 16.189 1.00 96.69 76 PRO A CA 1
ATOM 591 C C . PRO A 1 76 ? -20.031 17.676 15.111 1.00 96.69 76 PRO A C 1
ATOM 593 O O . PRO A 1 76 ? -20.899 18.208 14.419 1.00 96.69 76 PRO A O 1
ATOM 596 N N . ILE A 1 77 ? -18.731 17.919 14.927 1.00 97.06 77 ILE A N 1
ATOM 597 C CA . ILE A 1 77 ? -18.254 18.847 13.897 1.00 97.06 77 ILE A CA 1
ATOM 598 C C . ILE A 1 77 ? -18.317 18.154 12.525 1.00 97.06 77 ILE A C 1
ATOM 600 O O . ILE A 1 77 ? -17.748 17.063 12.357 1.00 97.06 77 ILE A O 1
ATOM 604 N N . PRO A 1 78 ? -18.975 18.759 11.518 1.00 95.44 78 PRO A N 1
ATOM 605 C CA . PRO A 1 78 ? -19.060 18.173 10.189 1.00 95.44 78 PRO A CA 1
ATOM 606 C C . PRO A 1 78 ? -17.678 18.078 9.535 1.00 95.44 78 PRO A C 1
ATOM 608 O O . PRO A 1 78 ? -16.750 18.830 9.833 1.00 95.44 78 PRO A O 1
ATOM 611 N N . ARG A 1 79 ? -17.534 17.125 8.614 1.00 94.19 79 ARG A N 1
ATOM 612 C CA . ARG A 1 79 ? -16.332 17.002 7.785 1.00 94.19 79 ARG A CA 1
ATOM 613 C C . ARG A 1 79 ? -16.163 18.261 6.926 1.00 94.19 79 ARG A C 1
ATOM 615 O O . ARG A 1 79 ? -17.106 18.676 6.258 1.00 94.19 79 ARG A O 1
ATOM 622 N N . SER A 1 80 ? -14.953 18.817 6.883 1.00 90.38 80 SER A N 1
ATOM 623 C CA . SER A 1 80 ? -14.607 19.882 5.939 1.00 90.38 80 SER A CA 1
ATOM 624 C C . SER A 1 80 ? -14.440 19.333 4.518 1.00 90.38 80 SER A C 1
ATOM 626 O O . SER A 1 80 ? -13.964 18.213 4.305 1.00 90.38 80 SER A O 1
ATOM 628 N N . LEU A 1 81 ? -14.816 20.135 3.519 1.00 90.31 81 LEU A N 1
ATOM 629 C CA . LEU A 1 81 ? -14.458 19.849 2.135 1.00 90.31 81 LEU A CA 1
ATOM 630 C C . LEU A 1 81 ? -12.973 20.170 1.949 1.00 90.31 81 LEU A C 1
ATOM 632 O O . LEU A 1 81 ? -12.572 21.329 1.994 1.00 90.31 81 LEU A O 1
ATOM 636 N N . HIS A 1 82 ? -12.169 19.141 1.717 1.00 86.00 82 HIS A N 1
ATOM 637 C CA . HIS A 1 82 ? -10.751 19.278 1.415 1.00 86.00 82 HIS A CA 1
ATOM 638 C C . HIS A 1 82 ? -10.429 18.536 0.117 1.00 86.00 82 HIS A C 1
ATOM 640 O O . HIS A 1 82 ? -10.923 17.430 -0.119 1.00 86.00 82 HIS A O 1
ATOM 646 N N . ARG A 1 83 ? -9.603 19.155 -0.730 1.00 86.44 83 ARG A N 1
ATOM 647 C CA . ARG A 1 83 ? -9.037 18.549 -1.936 1.00 86.44 83 ARG A CA 1
ATOM 648 C C . ARG A 1 83 ? -7.525 18.517 -1.800 1.00 86.44 83 ARG A C 1
ATOM 650 O O . ARG A 1 83 ? -6.936 19.467 -1.294 1.00 86.44 83 ARG A O 1
ATOM 657 N N . ARG A 1 84 ? -6.922 17.434 -2.286 1.00 90.44 84 ARG A N 1
ATOM 658 C CA . ARG A 1 84 ? -5.468 17.295 -2.321 1.00 90.44 84 ARG A CA 1
ATOM 659 C C . ARG A 1 84 ? -4.860 18.373 -3.233 1.00 90.44 84 ARG A C 1
ATOM 661 O O . ARG A 1 84 ? -5.464 18.662 -4.272 1.00 90.44 84 ARG A O 1
ATOM 668 N N . PRO A 1 85 ? -3.698 18.943 -2.872 1.00 93.06 85 PRO A N 1
ATOM 669 C CA . PRO A 1 85 ? -2.956 19.842 -3.748 1.00 93.06 85 PRO A CA 1
ATOM 670 C C . PRO A 1 85 ? -2.659 19.185 -5.099 1.00 93.06 85 PRO A C 1
ATOM 672 O O . PRO A 1 85 ? -2.412 17.980 -5.165 1.00 93.06 85 PRO A O 1
ATOM 675 N N . LEU A 1 86 ? -2.693 19.969 -6.173 1.00 95.69 86 LEU A N 1
ATOM 676 C CA . LEU A 1 86 ? -2.265 19.510 -7.494 1.00 95.69 86 LEU A CA 1
ATOM 677 C C . LEU A 1 86 ? -0.748 19.644 -7.620 1.00 95.69 86 LEU A C 1
ATOM 679 O O . LEU A 1 86 ? -0.155 20.506 -6.971 1.00 95.69 86 LEU A O 1
ATOM 683 N N . ALA A 1 87 ? -0.146 18.807 -8.463 1.00 96.00 87 ALA A N 1
ATOM 684 C CA . ALA A 1 87 ? 1.265 18.941 -8.789 1.00 96.00 87 ALA A CA 1
ATOM 685 C C . ALA A 1 87 ? 1.511 20.194 -9.639 1.00 96.00 87 ALA A C 1
ATOM 687 O O . ALA A 1 87 ? 0.722 20.525 -10.528 1.00 96.00 87 ALA A O 1
ATOM 688 N N . GLU A 1 88 ? 2.605 20.880 -9.327 1.00 96.88 88 GLU A N 1
ATOM 689 C CA . GLU A 1 88 ? 3.023 22.135 -9.945 1.00 96.88 88 GLU A CA 1
ATOM 690 C C . GLU A 1 88 ? 3.548 21.899 -11.379 1.00 96.88 88 GLU A C 1
ATOM 692 O O . GLU A 1 88 ? 4.182 20.879 -11.655 1.00 96.88 88 GLU A O 1
ATOM 697 N N . HIS A 1 89 ? 3.241 22.810 -12.311 1.00 96.88 89 HIS A N 1
ATOM 698 C CA . HIS A 1 89 ? 3.480 22.601 -13.744 1.00 96.88 89 HIS A CA 1
ATOM 699 C C . HIS A 1 89 ? 4.963 22.509 -14.132 1.00 96.88 89 HIS A C 1
ATOM 701 O O . HIS A 1 89 ? 5.306 21.669 -14.959 1.00 96.88 89 HIS A O 1
ATOM 707 N N . VAL A 1 90 ? 5.855 23.290 -13.515 1.00 97.94 90 VAL A N 1
ATOM 708 C CA . VAL A 1 90 ? 7.301 23.233 -13.787 1.00 97.94 90 VAL A CA 1
ATOM 709 C C . VAL A 1 90 ? 7.872 21.878 -13.366 1.00 97.94 90 VAL A C 1
ATOM 711 O O . VAL A 1 90 ? 8.689 21.297 -14.083 1.00 97.94 90 VAL A O 1
ATOM 714 N N . ALA A 1 91 ? 7.411 21.320 -12.243 1.00 98.31 91 ALA A N 1
ATOM 715 C CA . ALA A 1 91 ? 7.792 19.966 -11.831 1.00 98.31 91 ALA A CA 1
ATOM 716 C C . ALA A 1 91 ? 7.313 18.896 -12.831 1.00 98.31 91 ALA A C 1
ATOM 718 O O . ALA A 1 91 ? 8.052 17.958 -13.147 1.00 98.31 91 ALA A O 1
ATOM 719 N N . ILE A 1 92 ? 6.094 19.046 -13.362 1.00 98.50 92 ILE A N 1
ATOM 720 C CA . ILE A 1 92 ? 5.551 18.167 -14.407 1.00 98.50 92 ILE A CA 1
ATOM 721 C C . ILE A 1 92 ? 6.387 18.257 -15.688 1.00 98.50 92 ILE A C 1
ATOM 723 O O . ILE A 1 92 ? 6.792 17.223 -16.218 1.00 98.50 92 ILE A O 1
ATOM 727 N N . GLU A 1 93 ? 6.688 19.465 -16.164 1.00 98.25 93 GLU A N 1
ATOM 728 C CA . GLU A 1 93 ? 7.509 19.694 -17.358 1.00 98.25 93 GLU A CA 1
ATOM 729 C C . GLU A 1 93 ? 8.912 19.095 -17.205 1.00 98.25 93 GLU A C 1
ATOM 731 O O . GLU A 1 93 ? 9.403 18.427 -18.116 1.00 98.25 93 GLU A O 1
ATOM 736 N N . ALA A 1 94 ? 9.534 19.241 -16.030 1.00 98.50 94 ALA A N 1
ATOM 737 C CA . ALA A 1 94 ? 10.825 18.627 -15.734 1.00 98.50 94 ALA A CA 1
ATOM 738 C C . ALA A 1 94 ? 10.772 17.089 -15.816 1.00 98.50 94 ALA A C 1
ATOM 740 O O . ALA A 1 94 ? 11.663 16.467 -16.401 1.00 98.50 94 ALA A O 1
ATOM 741 N N . ALA A 1 95 ? 9.719 16.465 -15.275 1.00 98.50 95 ALA A N 1
ATOM 742 C CA . ALA A 1 95 ? 9.523 15.017 -15.355 1.00 98.50 95 ALA A CA 1
ATOM 743 C C . ALA A 1 95 ? 9.289 14.543 -16.801 1.00 98.50 95 ALA A C 1
ATOM 745 O O . ALA A 1 95 ? 9.881 13.553 -17.236 1.00 98.50 95 ALA A O 1
ATOM 746 N N . VAL A 1 96 ? 8.468 15.270 -17.563 1.00 98.31 96 VAL A N 1
ATOM 747 C CA . VAL A 1 96 ? 8.184 14.997 -18.981 1.00 98.31 96 VAL A CA 1
ATOM 748 C C . VAL A 1 96 ? 9.455 15.117 -19.823 1.00 98.31 96 VAL A C 1
ATOM 750 O O . VAL A 1 96 ? 9.749 14.225 -20.614 1.00 98.31 96 VAL A O 1
ATOM 753 N N . GLN A 1 97 ? 10.268 16.152 -19.604 1.00 97.75 97 GLN A N 1
ATOM 754 C CA . GLN A 1 97 ? 11.531 16.342 -20.319 1.00 97.75 97 GLN A CA 1
ATOM 755 C C . GLN A 1 97 ? 12.527 15.202 -20.066 1.00 97.75 97 GLN A C 1
ATOM 757 O O . GLN A 1 97 ? 13.210 14.762 -20.993 1.00 97.75 97 GLN A O 1
ATOM 762 N N . LYS A 1 98 ? 12.612 14.704 -18.826 1.00 98.06 98 LYS A N 1
ATOM 763 C CA . LYS A 1 98 ? 13.425 13.525 -18.492 1.00 98.06 98 LYS A CA 1
ATOM 764 C C . LYS A 1 98 ? 12.909 12.275 -19.206 1.00 98.06 98 LYS A C 1
ATOM 766 O O . LYS A 1 98 ? 13.706 11.563 -19.808 1.00 98.06 98 LYS A O 1
ATOM 771 N N . LEU A 1 99 ? 11.594 12.050 -19.209 1.00 98.00 99 LEU A N 1
ATOM 772 C CA . LEU A 1 99 ? 10.966 10.929 -19.917 1.00 98.00 99 LEU A CA 1
ATOM 773 C C . LEU A 1 99 ? 11.194 10.972 -21.434 1.00 98.00 99 LEU A C 1
ATOM 775 O O . LEU A 1 99 ? 11.481 9.935 -22.024 1.00 98.00 99 LEU A O 1
ATOM 779 N N . HIS A 1 100 ? 11.127 12.150 -22.058 1.00 96.12 100 HIS A N 1
ATOM 780 C CA . HIS A 1 100 ? 11.425 12.318 -23.484 1.00 96.12 100 HIS A CA 1
ATOM 781 C C . HIS A 1 100 ? 12.871 11.990 -23.855 1.00 96.12 100 HIS A C 1
ATOM 783 O O . HIS A 1 100 ? 13.130 11.584 -24.980 1.00 96.12 100 HIS A O 1
ATOM 789 N N . ASN A 1 101 ? 13.812 12.203 -22.936 1.00 95.94 101 ASN A N 1
ATOM 790 C CA . ASN A 1 101 ? 15.229 11.947 -23.184 1.00 95.94 101 ASN A CA 1
ATOM 791 C C . ASN A 1 101 ? 15.637 10.498 -22.864 1.00 95.94 101 ASN A C 1
ATOM 793 O O . ASN A 1 101 ? 16.735 10.083 -23.238 1.00 95.94 101 ASN A O 1
ATOM 797 N N . ALA A 1 102 ? 14.785 9.751 -22.158 1.00 97.62 102 ALA A N 1
ATOM 798 C CA . ALA A 1 102 ? 15.021 8.357 -21.809 1.00 97.62 102 ALA A CA 1
ATOM 799 C C . ALA A 1 102 ? 14.842 7.442 -23.028 1.00 97.62 102 ALA A C 1
ATOM 801 O O . ALA A 1 102 ? 14.045 7.715 -23.919 1.00 97.62 102 ALA A O 1
ATOM 802 N N . ARG A 1 103 ? 15.553 6.319 -23.059 1.00 97.56 103 ARG A N 1
ATOM 803 C CA . ARG A 1 103 ? 15.432 5.266 -24.075 1.00 97.56 103 ARG A CA 1
ATOM 804 C C . ARG A 1 103 ? 14.701 4.044 -23.549 1.00 97.56 103 ARG A C 1
ATOM 806 O O . ARG A 1 103 ? 14.053 3.358 -24.333 1.00 97.56 103 ARG A O 1
ATOM 813 N N . ASN A 1 104 ? 14.799 3.734 -22.263 1.00 97.75 104 ASN A N 1
ATOM 814 C CA . ASN A 1 104 ? 14.131 2.577 -21.681 1.00 97.75 104 ASN A CA 1
ATOM 815 C C . ASN A 1 104 ? 13.666 2.851 -20.241 1.00 97.75 104 ASN A C 1
ATOM 817 O O . ASN A 1 104 ? 14.070 2.141 -19.312 1.00 97.75 104 ASN A O 1
ATOM 821 N N . PRO A 1 105 ? 12.768 3.843 -20.054 1.00 98.50 105 PRO A N 1
ATOM 822 C CA . PRO A 1 105 ? 12.231 4.162 -18.741 1.00 98.50 105 PRO A CA 1
ATOM 823 C C . PRO A 1 105 ? 11.418 2.998 -18.165 1.00 98.50 105 PRO A C 1
ATOM 825 O O . PRO A 1 105 ? 10.793 2.228 -18.901 1.00 98.50 105 PRO A O 1
ATOM 828 N N . ILE A 1 106 ? 11.364 2.918 -16.835 1.00 98.69 106 ILE A N 1
ATOM 829 C CA . ILE A 1 106 ? 10.467 2.009 -16.110 1.00 98.69 106 ILE A CA 1
ATOM 830 C C . ILE A 1 106 ? 9.651 2.749 -15.055 1.00 98.69 106 ILE A C 1
ATOM 832 O O . ILE A 1 106 ? 10.095 3.748 -14.485 1.00 98.69 106 ILE A O 1
ATOM 836 N N . LEU A 1 107 ? 8.468 2.216 -14.747 1.00 98.75 107 LEU A N 1
ATOM 837 C CA . LEU A 1 107 ? 7.684 2.648 -13.590 1.00 98.75 107 LEU A CA 1
ATOM 838 C C . LEU A 1 107 ? 7.941 1.719 -12.401 1.00 98.75 107 LEU A C 1
ATOM 840 O O . LEU A 1 107 ? 7.891 0.495 -12.532 1.00 98.75 107 LEU A O 1
ATOM 844 N N . VAL A 1 108 ? 8.145 2.303 -11.225 1.00 98.25 108 VAL A N 1
ATOM 845 C CA . VAL A 1 108 ? 8.189 1.593 -9.944 1.00 98.25 108 VAL A CA 1
ATOM 846 C C . VAL A 1 108 ? 6.986 2.047 -9.137 1.00 98.25 108 VAL A C 1
ATOM 848 O O . VAL A 1 108 ? 6.877 3.216 -8.783 1.00 98.25 108 VAL A O 1
ATOM 851 N N . ILE A 1 109 ? 6.044 1.138 -8.906 1.00 97.75 109 ILE A N 1
ATOM 852 C CA . ILE A 1 109 ? 4.758 1.457 -8.280 1.00 97.75 109 ILE A CA 1
ATOM 853 C C . ILE A 1 109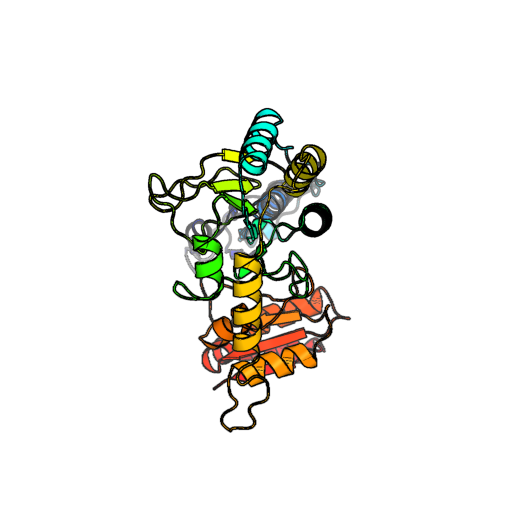 ? 4.787 1.006 -6.818 1.00 97.75 109 ILE A C 1
ATOM 855 O O . ILE A 1 109 ? 4.881 -0.193 -6.546 1.00 97.75 109 ILE A O 1
ATOM 859 N N . GLY A 1 110 ? 4.715 1.977 -5.904 1.00 95.38 110 GLY A N 1
ATOM 860 C CA . GLY A 1 110 ? 4.758 1.803 -4.449 1.00 95.38 110 GLY A CA 1
ATOM 861 C C . GLY A 1 110 ? 3.392 1.839 -3.752 1.00 95.38 110 GLY A C 1
ATOM 862 O O . GLY A 1 110 ? 2.344 1.991 -4.391 1.00 95.38 110 GLY A O 1
ATOM 863 N N . ALA A 1 111 ? 3.398 1.744 -2.418 1.00 92.56 111 ALA A N 1
ATOM 864 C CA . ALA A 1 111 ? 2.200 1.735 -1.569 1.00 92.56 111 ALA A CA 1
ATOM 865 C C . ALA A 1 111 ? 1.293 2.960 -1.770 1.00 92.56 111 ALA A C 1
ATOM 867 O O . ALA A 1 111 ? 0.063 2.849 -1.818 1.00 92.56 111 ALA A O 1
ATOM 868 N N . GLY A 1 112 ? 1.890 4.147 -1.901 1.00 93.06 112 GLY A N 1
ATOM 869 C CA . GLY A 1 112 ? 1.181 5.419 -2.047 1.00 93.06 112 GLY A CA 1
ATOM 870 C C . GLY A 1 112 ? 0.350 5.500 -3.328 1.00 93.06 112 GLY A C 1
ATOM 871 O O . GLY A 1 112 ? -0.647 6.222 -3.381 1.00 93.06 112 GLY A O 1
ATOM 872 N N . ALA A 1 113 ? 0.687 4.703 -4.347 1.00 94.62 113 ALA A N 1
ATOM 873 C CA . ALA A 1 113 ? -0.066 4.642 -5.592 1.00 94.62 113 ALA A CA 1
ATOM 874 C C . ALA A 1 113 ? -1.368 3.828 -5.470 1.00 94.62 113 ALA A C 1
ATOM 876 O O . ALA A 1 113 ? -2.221 3.892 -6.360 1.00 94.62 113 ALA A O 1
ATOM 877 N N . ASN A 1 114 ? -1.567 3.098 -4.366 1.00 91.81 114 ASN A N 1
ATOM 878 C CA . ASN A 1 114 ? -2.736 2.258 -4.129 1.00 91.81 114 ASN A CA 1
ATOM 879 C C . ASN A 1 114 ? -3.976 3.075 -3.727 1.00 91.81 114 ASN A C 1
ATOM 881 O O . ASN A 1 114 ? -4.481 3.043 -2.601 1.00 91.81 114 ASN A O 1
ATOM 885 N N . ARG A 1 115 ? -4.465 3.860 -4.689 1.00 92.19 115 ARG A N 1
ATOM 886 C CA . ARG A 1 115 ? -5.690 4.662 -4.634 1.00 92.19 115 ARG A CA 1
ATOM 887 C C . ARG A 1 115 ? -6.487 4.427 -5.912 1.00 92.19 115 ARG A C 1
ATOM 889 O O . ARG A 1 115 ? -5.920 4.322 -6.996 1.00 92.19 115 ARG A O 1
ATOM 896 N N . LYS A 1 116 ? -7.820 4.402 -5.805 1.00 87.75 116 LYS A N 1
ATOM 897 C CA . LYS A 1 116 ? -8.719 4.048 -6.923 1.00 87.75 116 LYS A CA 1
ATOM 898 C C . LYS A 1 116 ? -8.480 4.882 -8.192 1.00 87.75 116 LYS A C 1
ATOM 900 O O . LYS A 1 116 ? -8.449 4.327 -9.286 1.00 87.75 116 LYS A O 1
ATOM 905 N N . MET A 1 117 ? -8.314 6.199 -8.053 1.00 92.88 117 MET A N 1
ATOM 906 C CA . MET A 1 117 ? -8.062 7.085 -9.197 1.00 92.88 117 MET A CA 1
ATOM 907 C C . MET A 1 117 ? -6.645 6.930 -9.753 1.00 92.88 117 MET A C 1
ATOM 909 O O . MET A 1 117 ? -6.487 6.858 -10.968 1.00 92.88 117 MET A O 1
ATOM 913 N N . THR A 1 118 ? -5.641 6.799 -8.884 1.00 94.94 118 THR A N 1
ATOM 914 C CA . THR A 1 118 ? -4.244 6.594 -9.286 1.00 94.94 118 THR A CA 1
ATOM 915 C C . THR A 1 118 ? -4.077 5.310 -10.096 1.00 94.94 118 THR A C 1
ATOM 917 O O . THR A 1 118 ? -3.520 5.356 -11.186 1.00 94.94 118 THR A O 1
ATOM 920 N N . ALA A 1 119 ? -4.656 4.196 -9.636 1.00 95.69 119 ALA A N 1
ATOM 921 C CA . ALA A 1 119 ? -4.680 2.920 -10.355 1.00 95.69 119 ALA A CA 1
ATOM 922 C C . ALA A 1 119 ? -5.239 3.055 -11.785 1.00 95.69 119 ALA A C 1
ATOM 924 O O . ALA A 1 119 ? -4.654 2.557 -12.749 1.00 95.69 119 ALA A O 1
ATOM 925 N N . LYS A 1 120 ? -6.361 3.774 -11.939 1.00 96.62 120 LYS A N 1
ATOM 926 C CA . LYS A 1 120 ? -6.996 4.004 -13.243 1.00 96.62 120 LYS A CA 1
ATOM 927 C C . LYS A 1 120 ? -6.088 4.797 -14.185 1.00 96.62 120 LYS A C 1
ATOM 929 O O . LYS A 1 120 ? -5.911 4.390 -15.330 1.00 96.62 120 LYS A O 1
ATOM 934 N N . VAL A 1 121 ? -5.543 5.918 -13.716 1.00 97.31 121 VAL A N 1
ATOM 935 C CA . VAL A 1 121 ? -4.725 6.813 -14.548 1.00 97.31 121 VAL A CA 1
ATOM 936 C C . VAL A 1 121 ? -3.378 6.172 -14.889 1.00 97.31 121 VAL A C 1
ATOM 938 O O . VAL A 1 121 ? -2.939 6.266 -16.029 1.00 97.31 121 VAL A O 1
ATOM 941 N N . LEU A 1 122 ? -2.758 5.442 -13.956 1.00 97.94 122 LEU A N 1
ATOM 942 C CA . LEU A 1 122 ? -1.538 4.677 -14.230 1.00 97.94 122 LEU A CA 1
ATOM 943 C C . LEU A 1 122 ? -1.751 3.641 -15.327 1.00 97.94 122 LEU A C 1
ATOM 945 O O . LEU A 1 122 ? -0.945 3.560 -16.249 1.00 97.94 122 LEU A O 1
ATOM 949 N N . LYS A 1 123 ? -2.858 2.888 -15.272 1.00 97.50 123 LYS A N 1
ATOM 950 C CA . LYS A 1 123 ? -3.195 1.951 -16.346 1.00 97.50 123 LYS A CA 1
ATOM 951 C C . LYS A 1 123 ? -3.309 2.675 -17.692 1.00 97.50 123 LYS A C 1
ATOM 953 O O . LYS A 1 123 ? -2.757 2.196 -18.669 1.00 97.50 123 LYS A O 1
ATOM 958 N N . GLN A 1 124 ? -3.976 3.829 -17.739 1.00 97.50 124 GLN A N 1
ATOM 959 C CA . GLN A 1 124 ? -4.113 4.614 -18.971 1.00 97.50 124 GLN A CA 1
ATOM 960 C C . GLN A 1 124 ? -2.763 5.107 -19.506 1.00 97.50 124 GLN A C 1
ATOM 962 O O . GLN A 1 124 ? -2.523 4.997 -20.705 1.00 97.50 124 GLN A O 1
ATOM 967 N N . LEU A 1 125 ? -1.872 5.595 -18.633 1.00 97.94 125 LEU A N 1
ATOM 968 C CA . LEU A 1 125 ? -0.509 5.970 -19.014 1.00 97.94 125 LEU A CA 1
ATOM 969 C C . LEU A 1 125 ? 0.226 4.768 -19.621 1.00 97.94 125 LEU A C 1
ATOM 971 O O . LEU A 1 125 ? 0.793 4.882 -20.704 1.00 97.94 125 LEU A O 1
ATOM 975 N N . ILE A 1 126 ? 0.194 3.612 -18.955 1.00 98.12 126 ILE A N 1
ATOM 976 C CA . ILE A 1 126 ? 0.872 2.390 -19.412 1.00 98.12 126 ILE A CA 1
ATOM 977 C C . ILE A 1 126 ? 0.281 1.889 -20.737 1.00 98.12 126 ILE A C 1
ATOM 979 O O . ILE A 1 126 ? 1.040 1.549 -21.641 1.00 98.12 126 ILE A O 1
ATOM 983 N N . ASP A 1 127 ? -1.047 1.873 -20.883 1.00 97.25 127 ASP A N 1
ATOM 984 C CA . ASP A 1 127 ? -1.728 1.483 -22.125 1.00 97.25 127 ASP A CA 1
ATOM 985 C C . ASP A 1 127 ? -1.329 2.419 -23.286 1.00 97.25 127 ASP A C 1
ATOM 987 O O . ASP A 1 127 ? -1.076 1.952 -24.396 1.00 97.25 127 ASP A O 1
ATOM 991 N N . LYS A 1 128 ? -1.253 3.736 -23.030 1.00 96.06 128 LYS A N 1
ATOM 992 C CA . LYS A 1 128 ? -0.901 4.764 -24.025 1.00 96.06 128 LYS A CA 1
ATOM 993 C C . LYS A 1 128 ? 0.556 4.662 -24.471 1.00 96.06 128 LYS A C 1
ATOM 995 O O . LYS A 1 128 ? 0.853 4.836 -25.647 1.00 96.06 128 LYS A O 1
ATOM 1000 N N . THR A 1 129 ? 1.460 4.441 -23.524 1.00 96.62 129 THR A N 1
ATOM 1001 C CA . THR A 1 129 ? 2.900 4.658 -23.721 1.00 96.62 129 THR A CA 1
ATOM 1002 C C . THR A 1 129 ? 3.703 3.364 -23.843 1.00 96.62 129 THR A C 1
ATOM 1004 O O . THR A 1 129 ? 4.807 3.355 -24.381 1.00 96.62 129 THR A O 1
ATOM 1007 N N . GLY A 1 130 ? 3.162 2.252 -23.344 1.00 96.94 130 GLY A N 1
ATOM 1008 C CA . GLY A 1 130 ? 3.837 0.962 -23.312 1.00 96.94 130 GLY A CA 1
ATOM 1009 C C . GLY A 1 130 ? 4.969 0.850 -22.288 1.00 96.94 130 GLY A C 1
ATOM 1010 O O . GLY A 1 130 ? 5.647 -0.177 -22.310 1.00 96.94 130 GLY A O 1
ATOM 1011 N N . ILE A 1 131 ? 5.170 1.842 -21.405 1.00 98.38 131 ILE A N 1
ATOM 1012 C CA . ILE A 1 131 ? 6.246 1.817 -20.398 1.00 98.38 131 ILE A CA 1
ATOM 1013 C C . ILE A 1 131 ? 6.094 0.574 -19.502 1.00 98.38 131 ILE A C 1
ATOM 1015 O O . ILE A 1 131 ? 5.032 0.369 -18.901 1.00 98.38 131 ILE A O 1
ATOM 1019 N N . PRO A 1 132 ? 7.136 -0.268 -19.394 1.00 98.62 132 PRO A N 1
ATOM 1020 C CA . PRO A 1 132 ? 7.163 -1.384 -18.463 1.00 98.62 132 PRO A CA 1
ATOM 1021 C C . PRO A 1 132 ? 7.121 -0.948 -16.999 1.00 98.62 132 PRO A C 1
ATOM 1023 O O . PRO A 1 132 ? 7.664 0.092 -16.629 1.00 98.62 132 PRO A O 1
ATOM 1026 N N . PHE A 1 133 ? 6.511 -1.764 -16.143 1.00 98.69 133 PHE A N 1
ATOM 1027 C CA . 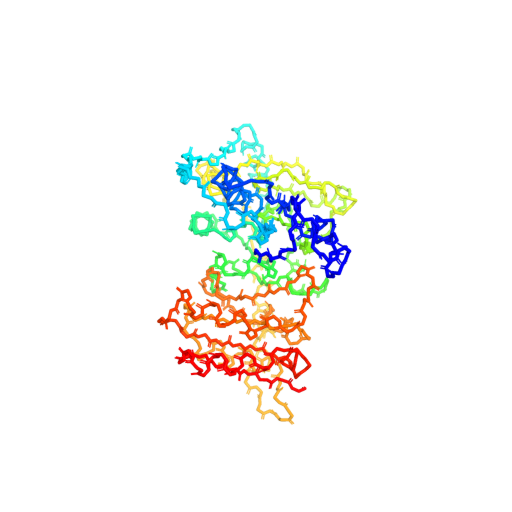PHE A 1 133 ? 6.399 -1.446 -14.723 1.00 98.69 133 PHE A CA 1
ATOM 1028 C C . PHE A 1 133 ? 6.714 -2.630 -13.816 1.00 98.69 133 PHE A C 1
ATOM 1030 O O . PHE A 1 133 ? 6.447 -3.788 -14.148 1.00 98.69 133 PHE A O 1
ATOM 1037 N N . ILE A 1 134 ? 7.236 -2.306 -12.638 1.00 98.00 134 ILE A N 1
ATOM 1038 C CA . ILE A 1 134 ? 7.358 -3.204 -11.492 1.00 98.00 134 ILE A CA 1
ATOM 1039 C C . ILE A 1 134 ? 6.529 -2.674 -10.326 1.00 98.00 134 ILE A C 1
ATOM 1041 O O . ILE A 1 134 ? 6.239 -1.478 -10.233 1.00 98.00 134 ILE A O 1
ATOM 1045 N N . THR A 1 135 ? 6.172 -3.567 -9.412 1.00 96.62 135 THR A N 1
ATOM 1046 C CA . THR A 1 135 ? 5.513 -3.216 -8.150 1.00 96.62 135 THR A CA 1
ATOM 1047 C C . THR A 1 135 ? 6.450 -3.481 -6.980 1.00 96.62 135 THR A C 1
ATOM 1049 O O . THR A 1 135 ? 7.199 -4.460 -6.981 1.00 96.62 135 THR A O 1
ATOM 1052 N N . THR A 1 136 ? 6.406 -2.633 -5.956 1.00 94.81 136 THR A N 1
ATOM 1053 C CA . THR A 1 136 ? 6.888 -3.019 -4.625 1.00 94.81 136 THR A CA 1
ATOM 1054 C C . THR A 1 136 ? 5.922 -4.029 -4.000 1.00 94.81 136 THR A C 1
ATOM 1056 O O . THR A 1 136 ? 4.841 -4.286 -4.537 1.00 94.81 136 THR A O 1
ATOM 1059 N N . GLN A 1 137 ? 6.264 -4.612 -2.848 1.00 93.50 137 GLN A N 1
ATOM 1060 C CA . GLN A 1 137 ? 5.348 -5.533 -2.162 1.00 93.50 137 GLN A CA 1
ATOM 1061 C C . GLN A 1 137 ? 4.003 -4.876 -1.808 1.00 93.50 137 GLN A C 1
ATOM 1063 O O . GLN A 1 137 ? 2.968 -5.524 -1.949 1.00 93.50 137 GLN A O 1
ATOM 1068 N N . LEU A 1 138 ? 3.991 -3.597 -1.407 1.00 92.75 138 LEU A N 1
ATOM 1069 C CA . LEU A 1 138 ? 2.752 -2.886 -1.056 1.00 92.75 138 LEU A CA 1
ATOM 1070 C C . LEU A 1 138 ? 2.079 -2.209 -2.264 1.00 92.75 138 LEU A C 1
ATOM 1072 O O . LEU A 1 138 ? 0.906 -1.843 -2.191 1.00 92.75 138 LEU A O 1
ATOM 1076 N N . GLY A 1 139 ? 2.789 -2.068 -3.387 1.00 94.12 139 GLY A N 1
ATOM 1077 C CA . GLY A 1 139 ? 2.248 -1.590 -4.663 1.00 94.12 139 GLY A CA 1
ATOM 1078 C C . GLY A 1 139 ? 1.531 -2.666 -5.489 1.00 94.12 139 GLY A C 1
ATOM 1079 O O . GLY A 1 139 ? 1.071 -2.386 -6.601 1.00 94.12 139 GLY A O 1
ATOM 1080 N N . LYS A 1 140 ? 1.433 -3.904 -4.987 1.00 94.25 140 LYS A N 1
ATOM 1081 C CA . LYS A 1 140 ? 0.806 -5.020 -5.710 1.00 94.25 140 LYS A CA 1
ATOM 1082 C C . LYS A 1 140 ? -0.643 -4.723 -6.085 1.00 94.25 140 LYS A C 1
ATOM 1084 O O . LYS A 1 140 ? -1.452 -4.273 -5.275 1.00 94.25 140 LYS A O 1
ATOM 1089 N N . GLY A 1 141 ? -0.978 -5.019 -7.338 1.00 95.94 141 GLY A N 1
ATOM 1090 C CA . GLY A 1 141 ? -2.341 -4.918 -7.864 1.00 95.94 141 GLY A CA 1
ATOM 1091 C C . GLY A 1 141 ? -2.838 -3.500 -8.145 1.00 95.94 141 GLY A C 1
ATOM 1092 O O . GLY A 1 141 ? -3.958 -3.361 -8.632 1.00 95.94 141 GLY A O 1
ATOM 1093 N N . VAL A 1 142 ? -2.041 -2.451 -7.891 1.00 97.00 142 VAL A N 1
ATOM 1094 C CA . VAL A 1 142 ? -2.379 -1.070 -8.297 1.00 97.00 142 VAL A CA 1
ATOM 1095 C C . VAL A 1 142 ? -2.665 -1.007 -9.796 1.00 97.00 142 VAL A C 1
ATOM 1097 O O . VAL A 1 142 ? -3.646 -0.399 -10.220 1.00 97.00 142 VAL A O 1
ATOM 1100 N N . VAL A 1 143 ? -1.846 -1.697 -10.585 1.00 97.94 143 VAL A N 1
ATOM 1101 C CA . VAL A 1 143 ? -2.130 -2.046 -11.977 1.00 97.94 143 VAL A CA 1
ATOM 1102 C C . VAL A 1 143 ? -2.249 -3.567 -12.044 1.00 97.94 143 VAL A C 1
ATOM 1104 O O . VAL A 1 143 ? -1.557 -4.272 -11.313 1.00 97.94 143 VAL A O 1
ATOM 1107 N N . ASP A 1 144 ? -3.147 -4.070 -12.892 1.00 97.62 144 ASP A N 1
ATOM 1108 C CA . ASP A 1 144 ? -3.363 -5.508 -13.075 1.00 97.62 144 ASP A CA 1
ATOM 1109 C C . ASP A 1 144 ? -2.049 -6.202 -13.469 1.00 97.62 144 ASP A C 1
ATOM 1111 O O . ASP A 1 144 ? -1.500 -5.950 -14.540 1.00 97.62 144 ASP A O 1
ATOM 1115 N N . GLU A 1 145 ? -1.548 -7.090 -12.613 1.00 98.00 145 GLU A N 1
ATOM 1116 C CA . GLU A 1 145 ? -0.253 -7.760 -12.797 1.00 98.00 145 GLU A CA 1
ATOM 1117 C C . GLU A 1 145 ? -0.273 -8.819 -13.919 1.00 98.00 145 GLU A C 1
ATOM 1119 O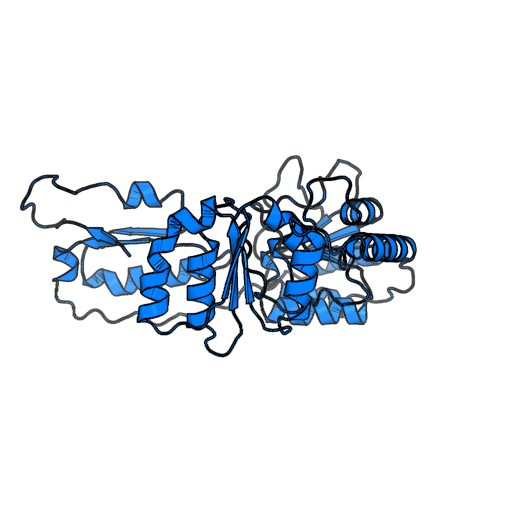 O . GLU A 1 145 ? 0.739 -9.452 -14.207 1.00 98.00 145 GLU A O 1
ATOM 1124 N N . ARG A 1 146 ? -1.405 -9.010 -14.608 1.00 97.38 146 ARG A N 1
ATOM 1125 C CA . ARG A 1 146 ? -1.467 -9.764 -15.876 1.00 97.38 146 ARG A CA 1
ATOM 1126 C C . ARG A 1 146 ? -1.091 -8.916 -17.089 1.00 97.38 146 ARG A C 1
ATOM 1128 O O . ARG A 1 146 ? -0.977 -9.448 -18.192 1.00 97.38 146 ARG A O 1
ATOM 1135 N N . HIS A 1 147 ? -0.954 -7.604 -16.912 1.00 98.44 147 HIS A N 1
ATOM 1136 C CA . HIS A 1 147 ? -0.668 -6.678 -17.996 1.00 98.44 147 HIS A CA 1
ATOM 1137 C C . HIS A 1 147 ? 0.631 -7.074 -18.732 1.00 98.44 147 HIS A C 1
ATOM 1139 O O . HIS A 1 147 ? 1.629 -7.381 -18.079 1.00 98.44 147 HIS A O 1
ATOM 1145 N N . PRO A 1 148 ? 0.686 -7.023 -20.078 1.00 97.88 148 PRO A N 1
ATOM 1146 C CA . PRO A 1 148 ? 1.864 -7.451 -20.848 1.00 97.88 148 PRO A CA 1
ATOM 1147 C C . PRO A 1 148 ? 3.132 -6.632 -20.563 1.00 97.88 148 PRO A C 1
ATOM 1149 O O . PRO A 1 148 ? 4.232 -7.060 -20.892 1.00 97.88 148 PRO A O 1
ATOM 1152 N N . ARG A 1 149 ? 2.983 -5.456 -19.947 1.00 98.31 149 ARG A N 1
ATOM 1153 C CA . ARG A 1 149 ? 4.086 -4.581 -19.516 1.00 98.31 149 ARG A CA 1
ATOM 1154 C C . ARG A 1 149 ? 4.511 -4.769 -18.053 1.00 98.31 149 ARG A C 1
ATOM 1156 O O . ARG A 1 149 ? 5.403 -4.061 -17.601 1.00 98.31 149 ARG A O 1
ATOM 1163 N N . PHE A 1 150 ? 3.899 -5.695 -17.314 1.00 98.62 150 PHE A N 1
ATOM 1164 C CA . PHE A 1 150 ? 4.327 -6.022 -15.954 1.00 98.62 150 PHE A CA 1
ATOM 1165 C C . PHE A 1 150 ? 5.612 -6.853 -15.985 1.00 98.62 150 PHE A C 1
ATOM 1167 O O . PHE A 1 150 ? 5.643 -7.918 -16.599 1.00 98.62 150 PHE A O 1
ATOM 1174 N N . LEU A 1 151 ? 6.666 -6.365 -15.331 1.00 98.25 151 LEU A N 1
ATOM 1175 C CA . LEU A 1 151 ? 7.976 -7.019 -15.281 1.00 98.25 151 LEU A CA 1
ATOM 1176 C C . LEU A 1 151 ? 8.147 -7.927 -14.054 1.00 98.25 151 LEU A C 1
ATOM 1178 O O . LEU A 1 151 ? 8.973 -8.838 -14.078 1.00 98.25 151 LEU A O 1
ATOM 1182 N N . GLY A 1 152 ? 7.374 -7.696 -12.990 1.00 97.12 152 GLY A N 1
ATOM 1183 C CA . GLY A 1 152 ? 7.421 -8.481 -11.758 1.00 97.12 152 GLY A CA 1
ATOM 1184 C C . GLY A 1 152 ? 7.289 -7.642 -10.487 1.00 97.12 152 GLY A C 1
ATOM 1185 O O . GLY A 1 152 ? 7.147 -6.417 -10.527 1.00 97.12 152 GLY A O 1
ATOM 1186 N N . ASN A 1 153 ? 7.351 -8.327 -9.346 1.00 96.06 153 ASN A N 1
ATOM 1187 C CA . ASN A 1 153 ? 7.281 -7.724 -8.019 1.00 96.06 153 ASN A CA 1
ATOM 1188 C C . ASN A 1 153 ? 8.647 -7.731 -7.317 1.00 96.06 153 ASN A C 1
ATOM 1190 O O . ASN A 1 153 ? 9.352 -8.740 -7.331 1.00 96.06 153 ASN A O 1
ATOM 1194 N N . ALA A 1 154 ? 8.995 -6.629 -6.657 1.00 94.06 154 ALA A N 1
ATOM 1195 C CA . ALA A 1 154 ? 10.194 -6.492 -5.836 1.00 94.06 154 ALA A CA 1
ATOM 1196 C C . ALA A 1 154 ? 10.055 -7.210 -4.478 1.00 94.06 154 ALA A C 1
ATOM 1198 O O . ALA A 1 154 ? 9.980 -6.585 -3.419 1.00 94.06 154 ALA A O 1
ATOM 1199 N N . ALA A 1 155 ? 9.990 -8.541 -4.510 1.00 90.62 155 ALA A N 1
ATOM 1200 C CA . ALA A 1 155 ? 9.849 -9.373 -3.316 1.00 90.62 155 ALA A CA 1
ATOM 1201 C C . ALA A 1 155 ? 11.188 -9.623 -2.598 1.00 90.62 155 ALA A C 1
ATOM 1203 O O . ALA A 1 155 ? 11.246 -9.646 -1.369 1.00 90.62 155 ALA A O 1
ATOM 1204 N N . LEU A 1 156 ? 12.262 -9.817 -3.368 1.00 89.38 156 LEU A N 1
ATOM 1205 C CA . LEU A 1 156 ? 13.612 -10.078 -2.864 1.00 89.38 156 LEU A CA 1
ATOM 1206 C C . LEU A 1 156 ? 14.421 -8.786 -2.725 1.00 89.38 156 LEU A C 1
ATOM 1208 O O . LEU A 1 156 ? 14.088 -7.761 -3.307 1.00 89.38 156 LEU A O 1
ATOM 1212 N N . SER A 1 157 ? 15.510 -8.853 -1.959 1.00 86.38 157 SER A N 1
ATOM 1213 C CA . SER A 1 157 ? 16.367 -7.692 -1.685 1.00 86.38 157 SER A CA 1
ATOM 1214 C C . SER A 1 157 ? 17.377 -7.348 -2.782 1.00 86.38 157 SER A C 1
ATOM 1216 O O . SER A 1 157 ? 17.884 -6.225 -2.761 1.00 86.38 157 SER A O 1
ATOM 1218 N N . SER A 1 158 ? 17.737 -8.311 -3.634 1.00 90.19 158 SER A N 1
ATOM 1219 C CA . SER A 1 158 ? 18.676 -8.166 -4.755 1.00 90.19 158 SER A CA 1
ATOM 1220 C C . SER A 1 158 ? 18.655 -9.423 -5.639 1.00 90.19 158 SER A C 1
ATOM 1222 O O . SER A 1 158 ? 18.071 -10.441 -5.263 1.00 90.19 158 SER A O 1
ATOM 1224 N N . GLY A 1 159 ? 19.284 -9.358 -6.819 1.00 89.50 159 GLY A N 1
ATOM 1225 C CA . GLY A 1 159 ? 19.615 -10.536 -7.640 1.00 89.50 159 GLY A CA 1
ATOM 1226 C C . GLY A 1 159 ? 18.449 -11.220 -8.363 1.00 89.50 159 GLY A C 1
ATOM 1227 O O . GLY A 1 159 ? 18.660 -12.231 -9.025 1.00 89.50 159 GLY A O 1
ATOM 1228 N N . ASP A 1 160 ? 17.234 -10.682 -8.256 1.00 94.12 160 ASP A N 1
ATOM 1229 C CA . ASP A 1 160 ? 16.047 -11.198 -8.957 1.00 94.12 160 ASP A CA 1
ATOM 1230 C C . ASP A 1 160 ? 15.853 -10.543 -10.339 1.00 94.12 160 ASP A C 1
ATOM 1232 O O . ASP A 1 160 ? 16.428 -9.492 -10.625 1.00 94.12 160 ASP A O 1
ATOM 1236 N N . PHE A 1 161 ? 14.978 -11.100 -11.179 1.00 95.69 161 PHE A N 1
ATOM 1237 C CA . PHE A 1 161 ? 14.662 -10.570 -12.514 1.00 95.69 161 PHE A CA 1
ATOM 1238 C C . PHE A 1 161 ? 14.232 -9.100 -12.494 1.00 95.69 161 PHE A C 1
ATOM 1240 O O . PHE A 1 161 ? 14.660 -8.322 -13.344 1.00 95.69 161 PHE A O 1
ATOM 1247 N N . VAL A 1 162 ? 13.452 -8.697 -11.487 1.00 95.19 162 VAL A N 1
ATOM 1248 C CA . VAL A 1 162 ? 13.069 -7.292 -11.277 1.00 95.19 162 VAL A CA 1
ATOM 1249 C C . VAL A 1 162 ? 14.289 -6.385 -11.108 1.00 95.19 162 VAL A C 1
ATOM 1251 O O . VAL A 1 162 ? 14.314 -5.305 -11.683 1.00 95.19 162 VAL A O 1
ATOM 1254 N N . HIS A 1 163 ? 15.330 -6.823 -10.400 1.00 96.44 163 HIS A N 1
ATOM 1255 C CA . HIS A 1 163 ? 16.548 -6.025 -10.226 1.00 96.44 163 HIS A CA 1
ATOM 1256 C C . HIS A 1 163 ? 17.294 -5.874 -11.551 1.00 96.44 163 HIS A C 1
ATOM 1258 O O . HIS A 1 163 ? 17.713 -4.774 -11.888 1.00 96.44 163 HIS A O 1
ATOM 1264 N N . ARG A 1 164 ? 17.347 -6.936 -12.368 1.00 97.00 164 ARG A N 1
ATOM 1265 C CA . ARG A 1 164 ? 17.922 -6.861 -13.724 1.00 97.00 164 ARG A CA 1
ATOM 1266 C C . ARG A 1 164 ? 17.160 -5.886 -14.620 1.00 97.00 164 ARG A C 1
ATOM 1268 O O . ARG A 1 164 ? 17.762 -5.265 -15.491 1.00 97.00 164 ARG A O 1
ATOM 1275 N N . ALA A 1 165 ? 15.842 -5.773 -14.439 1.00 96.94 165 ALA A N 1
ATOM 1276 C CA . ALA A 1 165 ? 15.034 -4.783 -15.142 1.00 96.94 165 ALA A CA 1
ATOM 1277 C C . ALA A 1 165 ? 15.353 -3.358 -14.680 1.00 96.94 165 ALA A C 1
ATOM 1279 O O . ALA A 1 165 ? 15.498 -2.478 -15.522 1.00 96.94 165 ALA A O 1
ATOM 1280 N N . VAL A 1 166 ? 15.513 -3.143 -13.372 1.00 96.81 166 VAL A N 1
ATOM 1281 C CA . VAL A 1 166 ? 15.905 -1.833 -12.837 1.00 96.81 166 VAL A CA 1
ATOM 1282 C C . VAL A 1 166 ? 17.305 -1.430 -13.301 1.00 96.81 166 VAL A C 1
ATOM 1284 O O . VAL A 1 166 ? 17.486 -0.317 -13.773 1.00 96.81 166 VAL A O 1
ATOM 1287 N N . GLU A 1 167 ? 18.273 -2.346 -13.259 1.00 96.00 167 GLU A N 1
ATOM 1288 C CA . GLU A 1 167 ? 19.637 -2.134 -13.767 1.00 96.00 167 GLU A CA 1
ATOM 1289 C C . GLU A 1 167 ? 19.679 -1.847 -15.274 1.00 96.00 167 GLU A C 1
ATOM 1291 O O . GLU A 1 167 ? 20.596 -1.189 -15.758 1.00 96.00 167 GLU A O 1
ATOM 1296 N N . ALA A 1 168 ? 18.720 -2.380 -16.035 1.00 96.81 168 ALA A N 1
ATOM 1297 C CA . ALA A 1 168 ? 18.636 -2.155 -17.470 1.00 96.81 168 ALA A CA 1
ATOM 1298 C C . ALA A 1 168 ? 18.024 -0.796 -17.827 1.00 96.81 168 ALA A C 1
ATOM 1300 O O . ALA A 1 168 ? 18.209 -0.374 -18.964 1.00 96.81 168 ALA A O 1
ATOM 1301 N N . ALA A 1 169 ? 17.290 -0.157 -16.913 1.00 97.94 169 ALA A N 1
ATOM 1302 C CA . ALA A 1 169 ? 16.593 1.096 -17.162 1.00 97.94 169 ALA A CA 1
ATOM 1303 C C . ALA A 1 169 ? 17.531 2.307 -17.058 1.00 97.94 169 ALA A C 1
ATOM 1305 O O . ALA A 1 169 ? 18.363 2.397 -16.152 1.00 97.94 169 ALA A O 1
ATOM 1306 N N . ASP A 1 170 ? 17.349 3.274 -17.954 1.00 97.69 170 ASP A N 1
ATOM 1307 C CA . ASP A 1 170 ? 18.067 4.551 -17.942 1.00 97.69 170 ASP A CA 1
ATOM 1308 C C . ASP A 1 170 ? 17.317 5.680 -17.221 1.00 97.69 170 ASP A C 1
ATOM 1310 O O . ASP A 1 170 ? 17.907 6.715 -16.907 1.00 97.69 170 ASP A O 1
ATOM 1314 N N . LEU A 1 171 ? 16.049 5.451 -16.874 1.00 98.56 171 LEU A N 1
ATOM 1315 C CA . LEU A 1 171 ? 15.239 6.338 -16.048 1.00 98.56 171 LEU A CA 1
ATOM 1316 C C . LEU A 1 171 ? 14.238 5.537 -15.210 1.00 98.56 171 LEU A C 1
ATOM 1318 O O . LEU A 1 171 ? 13.529 4.664 -15.717 1.00 98.56 171 LEU A O 1
ATOM 1322 N N . ILE A 1 172 ? 14.125 5.884 -13.930 1.00 98.62 172 ILE A N 1
ATOM 1323 C CA . ILE A 1 172 ? 13.141 5.299 -13.019 1.00 98.62 172 ILE A CA 1
ATOM 1324 C C . ILE A 1 172 ? 12.097 6.351 -12.655 1.00 98.62 172 ILE A C 1
ATOM 1326 O O . ILE A 1 172 ? 12.420 7.394 -12.092 1.00 98.62 172 ILE A O 1
ATOM 1330 N N . VAL A 1 173 ? 10.822 6.055 -12.897 1.00 98.62 173 VAL A N 1
ATOM 1331 C CA . VAL A 1 173 ? 9.705 6.844 -12.362 1.00 98.62 173 VAL A CA 1
ATOM 1332 C C . VAL A 1 173 ? 9.146 6.120 -11.145 1.00 98.62 173 VAL A C 1
ATOM 1334 O O . VAL A 1 173 ? 8.411 5.141 -11.275 1.00 98.62 173 VAL A O 1
ATOM 1337 N N . ASN A 1 174 ? 9.517 6.577 -9.952 1.00 98.00 174 ASN A N 1
ATOM 1338 C CA . ASN A 1 174 ? 9.069 6.002 -8.691 1.00 98.00 174 ASN A CA 1
ATOM 1339 C C . ASN A 1 174 ? 7.783 6.695 -8.222 1.00 98.00 174 ASN A C 1
ATOM 1341 O O . ASN A 1 174 ? 7.783 7.883 -7.899 1.00 98.00 174 ASN A O 1
ATOM 1345 N N . ILE A 1 175 ? 6.676 5.956 -8.206 1.00 98.31 175 ILE A N 1
ATOM 1346 C CA . ILE A 1 175 ? 5.324 6.488 -8.036 1.00 98.31 175 ILE A CA 1
ATOM 1347 C C . ILE A 1 175 ? 4.727 5.961 -6.738 1.00 98.31 175 ILE A C 1
ATOM 1349 O O . ILE A 1 175 ? 4.492 4.762 -6.587 1.00 98.31 175 ILE A O 1
ATOM 1353 N N . GLY A 1 176 ? 4.427 6.873 -5.814 1.00 95.94 176 GLY A N 1
ATOM 1354 C CA . GLY A 1 176 ? 3.858 6.541 -4.512 1.00 95.94 176 GLY A CA 1
ATOM 1355 C C . GLY A 1 176 ? 4.824 5.765 -3.622 1.00 95.94 176 GLY A C 1
ATOM 1356 O O . GLY A 1 176 ? 4.393 4.869 -2.900 1.00 95.94 176 GLY A O 1
ATOM 1357 N N . HIS A 1 177 ? 6.118 6.072 -3.704 1.00 93.50 177 HIS A N 1
ATOM 1358 C CA . HIS A 1 177 ? 7.120 5.492 -2.819 1.00 93.50 177 HIS A CA 1
ATOM 1359 C C . HIS A 1 177 ? 6.821 5.823 -1.357 1.00 93.50 177 HIS A C 1
ATOM 1361 O O . HIS A 1 177 ? 6.470 6.954 -1.020 1.00 93.50 177 HIS A O 1
ATOM 1367 N N . ASP A 1 178 ? 6.996 4.832 -0.497 1.00 87.69 178 ASP A N 1
ATOM 1368 C CA . ASP A 1 178 ? 6.914 4.987 0.942 1.00 87.69 178 ASP A CA 1
ATOM 1369 C C . ASP A 1 178 ? 8.245 4.562 1.563 1.00 87.69 178 ASP A C 1
ATOM 1371 O O . ASP A 1 178 ? 8.775 3.514 1.208 1.00 87.69 178 ASP A O 1
ATOM 1375 N N . VAL A 1 179 ? 8.779 5.354 2.490 1.00 83.38 179 VAL A N 1
ATOM 1376 C CA . VAL A 1 179 ? 10.105 5.133 3.096 1.00 83.38 179 VAL A CA 1
ATOM 1377 C C . VAL A 1 179 ? 10.189 3.856 3.923 1.00 83.38 179 VAL A C 1
ATOM 1379 O O . VAL A 1 179 ? 11.268 3.308 4.123 1.00 83.38 179 VAL A O 1
ATOM 1382 N N . ILE A 1 180 ? 9.040 3.355 4.388 1.00 83.94 180 ILE A N 1
ATOM 1383 C CA . ILE A 1 180 ? 8.966 2.044 5.043 1.00 83.94 180 ILE A CA 1
ATOM 1384 C C . ILE A 1 180 ? 9.190 0.894 4.051 1.00 83.94 180 ILE A C 1
ATOM 1386 O O . ILE A 1 180 ? 9.462 -0.232 4.459 1.00 83.94 180 ILE A O 1
ATOM 1390 N N . GLU A 1 181 ? 9.054 1.150 2.748 1.00 83.25 181 GLU A N 1
ATOM 1391 C CA . GLU A 1 181 ? 9.376 0.194 1.704 1.00 83.25 181 GLU A CA 1
ATOM 1392 C C . GLU A 1 181 ? 10.823 0.378 1.282 1.00 83.25 181 GLU A C 1
ATOM 1394 O O . GLU A 1 181 ? 11.229 1.439 0.814 1.00 83.25 181 GLU A O 1
ATOM 1399 N N . LYS A 1 182 ? 11.600 -0.700 1.339 1.00 81.12 182 LYS A N 1
ATOM 1400 C CA . LYS A 1 182 ? 12.884 -0.724 0.651 1.00 81.12 182 LYS A CA 1
ATOM 1401 C C . LYS A 1 182 ? 12.628 -0.660 -0.868 1.00 81.12 182 LYS A C 1
ATOM 1403 O O . LYS A 1 182 ? 12.001 -1.586 -1.394 1.00 81.12 182 LYS A O 1
ATOM 1408 N N . PRO A 1 183 ? 13.101 0.373 -1.590 1.00 83.12 183 PRO A N 1
ATOM 1409 C CA . PRO A 1 183 ? 12.993 0.396 -3.044 1.00 83.12 183 PRO A CA 1
ATOM 1410 C C . PRO A 1 183 ? 13.814 -0.753 -3.667 1.00 83.12 183 PRO A C 1
ATOM 1412 O O . PRO A 1 183 ? 14.812 -1.185 -3.084 1.00 83.12 183 PRO A O 1
ATOM 1415 N N . PRO A 1 184 ? 13.450 -1.248 -4.867 1.00 89.94 184 PRO A N 1
ATOM 1416 C CA . PRO A 1 184 ? 14.178 -2.323 -5.560 1.00 89.94 184 PRO A CA 1
ATOM 1417 C C . PRO A 1 184 ? 15.544 -1.899 -6.119 1.00 89.94 184 PRO A C 1
ATOM 1419 O O . PRO A 1 184 ? 16.139 -2.608 -6.927 1.00 89.94 184 PRO A O 1
ATOM 1422 N N . PHE A 1 185 ? 16.027 -0.725 -5.735 1.00 92.94 185 PHE A N 1
ATOM 1423 C CA . PHE A 1 185 ? 17.285 -0.148 -6.166 1.00 92.94 185 PHE A CA 1
ATOM 1424 C C . PHE A 1 185 ? 17.837 0.755 -5.079 1.00 92.94 185 PHE A C 1
ATOM 1426 O O . PHE A 1 185 ? 17.102 1.261 -4.234 1.00 92.94 185 PHE A O 1
ATOM 1433 N N . PHE A 1 186 ? 19.136 1.001 -5.166 1.00 92.50 186 PHE A N 1
ATOM 1434 C CA . PHE A 1 186 ? 19.789 2.071 -4.439 1.00 92.50 186 PHE A CA 1
ATOM 1435 C C . PHE A 1 186 ? 20.353 3.058 -5.440 1.00 92.50 186 PHE A C 1
ATOM 1437 O O . PHE A 1 186 ? 20.920 2.669 -6.463 1.00 92.50 186 PHE A O 1
ATOM 1444 N N . MET A 1 187 ? 20.178 4.337 -5.148 1.00 94.12 187 MET A N 1
ATOM 1445 C CA . MET A 1 187 ? 20.735 5.387 -5.977 1.00 94.12 187 MET A CA 1
ATOM 1446 C C . MET A 1 187 ? 22.237 5.498 -5.723 1.00 94.12 187 MET A C 1
ATOM 1448 O O . MET A 1 187 ? 22.706 5.430 -4.588 1.00 94.12 187 MET A O 1
ATOM 1452 N N . VAL A 1 188 ? 22.998 5.686 -6.798 1.00 94.00 188 VAL A N 1
ATOM 1453 C CA . VAL A 1 188 ? 24.440 5.950 -6.749 1.00 94.00 188 VAL A CA 1
ATOM 1454 C C . VAL A 1 188 ? 24.740 7.214 -7.540 1.00 94.00 188 VAL A C 1
ATOM 1456 O O . VAL A 1 188 ? 24.040 7.545 -8.497 1.00 94.00 188 VAL A O 1
ATOM 1459 N N . ARG A 1 189 ? 25.775 7.958 -7.142 1.00 92.00 189 ARG A N 1
ATOM 1460 C CA . ARG A 1 189 ? 26.160 9.180 -7.861 1.00 92.00 189 ARG A CA 1
ATOM 1461 C C . ARG A 1 189 ? 26.581 8.831 -9.289 1.00 92.00 189 ARG A C 1
ATOM 1463 O O . ARG A 1 189 ? 27.444 7.981 -9.477 1.00 92.00 189 ARG A O 1
ATOM 1470 N N . GLY A 1 190 ? 25.976 9.498 -10.271 1.00 91.06 190 GLY A N 1
ATOM 1471 C CA . GLY A 1 190 ? 26.186 9.197 -11.692 1.00 91.06 190 GLY A CA 1
ATOM 1472 C C . GLY A 1 190 ? 25.499 7.916 -12.180 1.00 91.06 190 GLY A C 1
ATOM 1473 O O . GLY A 1 190 ? 25.779 7.481 -13.292 1.00 91.06 190 GLY A O 1
ATOM 1474 N N . GLY A 1 191 ? 24.637 7.304 -11.360 1.00 93.69 191 GLY A N 1
ATOM 1475 C CA . GLY A 1 191 ? 23.773 6.198 -11.767 1.00 93.69 191 GLY A CA 1
ATOM 1476 C C . GLY A 1 191 ? 22.479 6.668 -12.434 1.00 93.69 191 GLY A C 1
ATOM 1477 O O . GLY A 1 191 ? 22.327 7.841 -12.775 1.00 93.69 191 GLY A O 1
ATOM 1478 N N . THR A 1 192 ? 21.543 5.731 -12.588 1.00 96.75 192 THR A N 1
ATOM 1479 C CA . THR A 1 192 ? 20.208 5.964 -13.152 1.00 96.75 192 THR A CA 1
ATOM 1480 C C . THR A 1 192 ? 19.461 7.061 -12.397 1.00 96.75 192 THR A C 1
ATOM 1482 O O . THR A 1 192 ? 19.378 7.038 -11.166 1.00 96.75 192 THR A O 1
ATOM 1485 N N . GLU A 1 193 ? 18.899 8.013 -13.140 1.00 97.50 193 GLU A N 1
ATOM 1486 C CA . GLU A 1 193 ? 18.112 9.092 -12.554 1.00 97.50 193 GLU A CA 1
ATOM 1487 C C . GLU A 1 193 ? 16.724 8.604 -12.116 1.00 97.50 193 GLU A C 1
ATOM 1489 O O . GLU A 1 193 ? 16.146 7.675 -12.688 1.00 97.50 193 GLU A O 1
ATOM 1494 N N . VAL A 1 194 ? 16.175 9.260 -11.094 1.00 98.31 194 VAL A N 1
ATOM 1495 C CA . VAL A 1 194 ? 14.887 8.921 -10.489 1.00 98.31 194 VAL A CA 1
ATOM 1496 C C . VAL A 1 194 ? 13.980 10.146 -10.452 1.00 98.31 194 VAL A C 1
ATOM 1498 O O . VAL A 1 194 ? 14.342 11.189 -9.903 1.00 98.31 194 VAL A O 1
ATOM 1501 N N . ILE A 1 195 ? 12.771 9.989 -10.992 1.00 98.62 195 ILE A N 1
ATOM 1502 C CA . ILE A 1 195 ? 11.642 10.902 -10.799 1.00 98.62 195 ILE A CA 1
ATOM 1503 C C . ILE A 1 195 ? 10.804 10.361 -9.639 1.00 98.62 195 ILE A C 1
ATOM 1505 O O . ILE A 1 195 ? 10.390 9.203 -9.660 1.00 98.62 195 ILE A O 1
ATOM 1509 N N . HIS A 1 196 ? 10.534 11.188 -8.636 1.00 98.25 196 HIS A N 1
ATOM 1510 C CA . HIS A 1 196 ? 9.678 10.860 -7.501 1.00 98.25 196 HIS A CA 1
ATOM 1511 C C . HIS A 1 196 ? 8.309 11.521 -7.667 1.00 98.25 196 HIS A C 1
ATOM 1513 O O . HIS A 1 196 ? 8.219 12.744 -7.700 1.00 98.25 196 HIS A O 1
ATOM 1519 N N . ILE A 1 197 ? 7.240 10.729 -7.761 1.00 98.38 197 ILE A N 1
ATOM 1520 C CA . ILE A 1 197 ? 5.861 11.231 -7.853 1.00 98.38 197 ILE A CA 1
ATOM 1521 C C . ILE A 1 197 ? 5.092 10.794 -6.613 1.00 98.38 197 ILE A C 1
ATOM 1523 O O . ILE A 1 197 ? 4.849 9.598 -6.428 1.00 98.38 197 ILE A O 1
ATOM 1527 N N . ASN A 1 198 ? 4.693 11.737 -5.759 1.00 97.06 198 ASN A N 1
ATOM 1528 C CA . ASN A 1 198 ? 4.088 11.401 -4.470 1.00 97.06 198 ASN A CA 1
ATOM 1529 C C . ASN A 1 198 ? 3.268 12.550 -3.863 1.00 97.06 198 ASN A C 1
ATOM 1531 O O . ASN A 1 198 ? 3.319 13.685 -4.325 1.00 97.06 198 ASN A O 1
ATOM 1535 N N . PHE A 1 199 ? 2.529 12.265 -2.787 1.00 94.75 199 PHE A N 1
ATOM 1536 C CA . PHE A 1 199 ? 1.790 13.281 -2.025 1.00 94.75 199 PHE A CA 1
ATOM 1537 C C . PHE A 1 199 ? 2.691 14.163 -1.148 1.00 94.75 199 PHE A C 1
ATOM 1539 O O . PHE A 1 199 ? 2.263 15.229 -0.712 1.00 94.75 199 PHE A O 1
ATOM 1546 N N . ARG A 1 200 ? 3.908 13.703 -0.846 1.00 93.56 200 ARG A N 1
ATOM 1547 C CA . ARG A 1 200 ? 4.898 14.370 0.008 1.00 93.56 200 ARG A CA 1
ATOM 1548 C C . ARG A 1 200 ? 6.264 14.287 -0.656 1.00 93.56 200 ARG A C 1
ATOM 1550 O O . ARG A 1 200 ? 6.493 13.347 -1.408 1.00 93.56 200 ARG A O 1
ATOM 1557 N N . SER A 1 201 ? 7.139 15.238 -0.353 1.00 94.81 201 SER A N 1
ATOM 1558 C CA . SER A 1 201 ? 8.536 15.200 -0.790 1.00 94.81 201 SER A CA 1
ATOM 1559 C C . SER A 1 201 ? 9.239 13.917 -0.360 1.00 94.81 201 SER A C 1
ATOM 1561 O O . SER A 1 201 ? 8.881 13.312 0.654 1.00 94.81 201 SER A O 1
ATOM 1563 N N . ALA A 1 202 ? 10.247 13.525 -1.130 1.00 93.62 202 ALA A N 1
ATOM 1564 C CA . ALA A 1 202 ? 11.099 12.400 -0.800 1.00 93.62 202 ALA A CA 1
ATOM 1565 C C . ALA A 1 202 ? 11.862 12.669 0.505 1.00 93.62 202 ALA A C 1
ATOM 1567 O O . ALA A 1 202 ? 12.410 13.752 0.716 1.00 93.62 202 ALA A O 1
ATOM 1568 N N . GLU A 1 203 ? 11.941 11.662 1.372 1.00 91.25 203 GLU A N 1
ATOM 1569 C CA . GLU A 1 203 ? 12.884 11.695 2.487 1.00 91.25 203 GLU A CA 1
ATOM 1570 C C . GLU A 1 203 ? 14.256 11.314 1.934 1.00 91.25 203 GLU A C 1
ATOM 1572 O O . GLU A 1 203 ? 14.484 10.175 1.523 1.00 91.25 203 GLU A O 1
ATOM 1577 N N . VAL A 1 204 ? 15.137 12.308 1.839 1.00 89.12 204 VAL A N 1
ATOM 1578 C CA . VAL A 1 204 ? 16.463 12.129 1.250 1.00 89.12 204 VAL A CA 1
ATOM 1579 C C . VAL A 1 204 ? 17.323 11.278 2.174 1.00 89.12 204 VAL A C 1
ATOM 1581 O O . VAL A 1 204 ? 17.564 11.637 3.326 1.00 89.12 204 VAL A O 1
ATOM 1584 N N . ASP A 1 205 ? 17.844 10.190 1.623 1.00 88.75 205 ASP A N 1
ATOM 1585 C CA . ASP A 1 205 ? 18.786 9.287 2.272 1.00 88.75 205 ASP A CA 1
ATOM 1586 C C . ASP A 1 205 ? 20.008 9.065 1.365 1.00 88.75 205 ASP A C 1
ATOM 1588 O O . ASP A 1 205 ? 19.968 9.327 0.160 1.00 88.75 205 ASP A O 1
ATOM 1592 N N . ALA A 1 206 ? 21.106 8.546 1.919 1.00 88.38 206 ALA A N 1
ATOM 1593 C CA . ALA A 1 206 ? 22.287 8.165 1.150 1.00 88.38 206 ALA A CA 1
ATOM 1594 C C . ALA A 1 206 ? 21.986 7.158 0.026 1.00 88.38 206 ALA A C 1
ATOM 1596 O O . ALA A 1 206 ? 22.773 7.069 -0.916 1.00 88.38 206 ALA A O 1
ATOM 1597 N N . VAL A 1 207 ? 20.871 6.421 0.107 1.00 89.94 207 VAL A N 1
ATOM 1598 C CA . VAL A 1 207 ? 20.451 5.456 -0.920 1.00 89.94 207 VAL A CA 1
ATOM 1599 C C . VAL A 1 207 ? 19.229 5.882 -1.741 1.00 89.94 207 VAL A C 1
ATOM 1601 O O . VAL A 1 207 ? 18.864 5.173 -2.684 1.00 89.94 207 VAL A O 1
ATOM 1604 N N . TYR A 1 208 ? 18.606 7.023 -1.427 1.00 94.44 208 TYR A N 1
ATOM 1605 C CA . TYR A 1 208 ? 17.433 7.541 -2.137 1.00 94.44 208 TYR A CA 1
ATOM 1606 C C . TYR A 1 208 ? 17.437 9.078 -2.185 1.00 94.44 208 TYR A C 1
ATOM 1608 O O . TYR A 1 208 ? 17.137 9.754 -1.207 1.00 94.44 208 TYR A O 1
ATOM 1616 N N . PHE A 1 209 ? 17.794 9.632 -3.343 1.00 94.94 209 PHE A N 1
ATOM 1617 C CA . PHE A 1 209 ? 17.962 11.068 -3.590 1.00 94.94 209 PHE A CA 1
ATOM 1618 C C . PHE A 1 209 ? 17.481 11.433 -5.015 1.00 94.94 209 PHE A C 1
ATOM 1620 O O . PHE A 1 209 ? 18.305 11.600 -5.918 1.00 94.94 209 PHE A O 1
ATOM 1627 N N . PRO A 1 210 ? 16.158 11.494 -5.270 1.00 96.56 210 PRO A N 1
ATOM 1628 C CA . PRO A 1 210 ? 15.606 11.707 -6.614 1.00 96.56 210 PRO A CA 1
ATOM 1629 C C . PRO A 1 210 ? 16.047 13.036 -7.248 1.00 96.56 210 PRO A C 1
ATOM 1631 O O . PRO A 1 210 ? 16.298 14.020 -6.558 1.00 96.56 210 PRO A O 1
ATOM 1634 N N . GLN A 1 211 ? 16.142 13.065 -8.581 1.00 97.19 211 GLN A N 1
ATOM 1635 C CA . GLN A 1 211 ? 16.584 14.243 -9.346 1.00 97.19 211 GLN A CA 1
ATOM 1636 C C . GLN A 1 211 ? 15.429 15.195 -9.668 1.00 97.19 211 GLN A C 1
ATOM 1638 O O . GLN A 1 211 ? 15.652 16.388 -9.858 1.00 97.19 211 GLN A O 1
ATOM 1643 N N . VAL A 1 212 ? 14.208 14.667 -9.761 1.00 98.06 212 VAL A N 1
ATOM 1644 C CA . VAL A 1 212 ? 12.984 15.441 -9.993 1.00 98.06 212 VAL A CA 1
ATOM 1645 C C . VAL A 1 212 ? 11.917 14.951 -9.025 1.00 98.06 212 VAL A C 1
ATOM 1647 O O . VAL A 1 212 ? 11.676 13.749 -8.926 1.00 98.06 212 VAL A O 1
ATOM 1650 N N . GLU A 1 213 ? 11.254 15.880 -8.346 1.00 98.19 213 GLU A N 1
ATOM 1651 C CA . GLU A 1 213 ? 10.139 15.596 -7.446 1.00 98.19 213 GLU A CA 1
ATOM 1652 C C . GLU A 1 213 ? 8.859 16.259 -7.960 1.00 98.19 213 GLU A C 1
ATOM 1654 O O . GLU A 1 213 ? 8.812 17.466 -8.182 1.00 98.19 213 GLU A O 1
ATOM 1659 N N . VAL A 1 214 ? 7.807 15.462 -8.128 1.00 98.44 214 VAL A N 1
ATOM 1660 C CA . VAL A 1 214 ? 6.475 15.892 -8.553 1.00 98.44 214 VAL A CA 1
ATOM 1661 C C . VAL A 1 214 ? 5.517 15.659 -7.391 1.00 98.44 214 VAL A C 1
ATOM 1663 O O . VAL A 1 214 ? 5.027 14.545 -7.182 1.00 98.44 214 VAL A O 1
ATOM 1666 N N . ILE A 1 215 ? 5.287 16.715 -6.607 1.00 97.81 215 ILE A N 1
ATOM 1667 C CA . ILE A 1 215 ? 4.558 16.627 -5.337 1.00 97.81 215 ILE A CA 1
ATOM 1668 C C . ILE A 1 215 ? 3.125 17.123 -5.493 1.00 97.81 215 ILE A C 1
ATOM 1670 O O . ILE A 1 215 ? 2.892 18.258 -5.898 1.00 97.81 215 ILE A O 1
ATOM 1674 N N . GLY A 1 216 ? 2.161 16.271 -5.150 1.00 96.38 216 GLY A N 1
ATOM 1675 C CA . GLY A 1 216 ? 0.734 16.570 -5.226 1.00 96.38 216 GLY A CA 1
ATOM 1676 C C . GLY A 1 216 ? -0.113 15.306 -5.337 1.00 96.38 216 GLY A C 1
ATOM 1677 O O . GLY A 1 216 ? 0.333 14.198 -5.038 1.00 96.38 216 GLY A O 1
ATOM 1678 N N . ASP A 1 217 ? -1.365 15.447 -5.768 1.00 96.62 217 ASP A N 1
ATOM 1679 C CA . ASP A 1 217 ? -2.200 14.288 -6.065 1.00 96.62 217 ASP A CA 1
ATOM 1680 C C . ASP A 1 217 ? -1.580 13.448 -7.194 1.00 96.62 217 ASP A C 1
ATOM 1682 O O . ASP A 1 217 ? -1.479 13.891 -8.338 1.00 96.62 217 ASP A O 1
ATOM 1686 N N . ILE A 1 218 ? -1.186 12.213 -6.865 1.00 97.56 218 ILE A N 1
ATOM 1687 C CA . ILE A 1 218 ? -0.485 11.313 -7.792 1.00 97.56 218 ILE A CA 1
ATOM 1688 C C . ILE A 1 218 ? -1.310 11.063 -9.060 1.00 97.56 218 ILE A C 1
ATOM 1690 O O . ILE A 1 218 ? -0.756 11.033 -10.155 1.00 97.56 218 ILE A O 1
ATOM 1694 N N . ALA A 1 219 ? -2.632 10.891 -8.943 1.00 97.25 219 ALA A N 1
ATOM 1695 C CA . ALA A 1 219 ? -3.470 10.633 -10.111 1.00 97.25 219 ALA A CA 1
ATOM 1696 C C . ALA A 1 219 ? -3.473 11.838 -11.060 1.00 97.25 219 ALA A C 1
ATOM 1698 O O . ALA A 1 219 ? -3.350 11.664 -12.269 1.00 97.25 219 ALA A O 1
ATOM 1699 N N . ASN A 1 220 ? -3.571 13.053 -10.518 1.00 97.44 220 ASN A N 1
ATOM 1700 C CA . ASN A 1 220 ? -3.454 14.272 -11.305 1.00 97.44 220 ASN A CA 1
ATOM 1701 C C . ASN A 1 220 ? -2.058 14.432 -11.929 1.00 97.44 220 ASN A C 1
ATOM 1703 O O . ASN A 1 220 ? -1.982 14.733 -13.115 1.00 97.44 220 ASN A O 1
ATOM 1707 N N . ALA A 1 221 ? -0.981 14.190 -11.181 1.00 98.31 221 ALA A N 1
ATOM 1708 C CA . ALA A 1 221 ? 0.385 14.285 -11.694 1.00 98.31 221 ALA A CA 1
ATOM 1709 C C . ALA A 1 221 ? 0.633 13.322 -12.868 1.00 98.31 221 ALA A C 1
ATOM 1711 O O . ALA A 1 221 ? 1.088 13.733 -13.933 1.00 98.31 221 ALA A O 1
ATOM 1712 N N . VAL A 1 222 ? 0.261 12.048 -12.704 1.00 98.25 222 VAL A N 1
ATOM 1713 C CA . VAL A 1 222 ? 0.384 11.023 -13.753 1.00 98.25 222 VAL A CA 1
ATOM 1714 C C . VAL A 1 222 ? -0.480 11.375 -14.966 1.00 98.25 222 VAL A C 1
ATOM 1716 O O . VAL A 1 222 ? -0.049 11.166 -16.097 1.00 98.25 222 VAL A O 1
ATOM 1719 N N . TRP A 1 223 ? -1.677 11.934 -14.758 1.00 97.94 223 TRP A N 1
ATOM 1720 C CA . TRP A 1 223 ? -2.529 12.395 -15.855 1.00 97.94 223 TRP A CA 1
ATOM 1721 C C . TRP A 1 223 ? -1.879 13.552 -16.624 1.00 97.94 223 TRP A C 1
ATOM 1723 O O . TRP A 1 223 ? -1.783 13.467 -17.843 1.00 97.94 223 TRP A O 1
ATOM 1733 N N . GLN A 1 224 ? -1.377 14.582 -15.936 1.00 98.19 224 GLN A N 1
ATOM 1734 C CA . GLN A 1 224 ? -0.707 15.716 -16.582 1.00 98.19 224 GLN A CA 1
ATOM 1735 C C . GLN A 1 224 ? 0.523 15.266 -17.385 1.00 98.19 224 GLN A C 1
ATOM 1737 O O . GLN A 1 224 ? 0.671 15.650 -18.543 1.00 98.19 224 GLN A O 1
ATOM 1742 N N . ILE A 1 225 ? 1.357 14.389 -16.811 1.00 98.19 225 ILE A N 1
ATOM 1743 C CA . ILE A 1 225 ? 2.497 13.782 -17.515 1.00 98.19 225 ILE A CA 1
ATOM 1744 C C . ILE A 1 225 ? 2.014 13.002 -18.740 1.00 98.19 225 ILE A C 1
ATOM 1746 O O . ILE A 1 225 ? 2.540 13.186 -19.831 1.00 98.19 225 ILE A O 1
ATOM 1750 N N . SER A 1 226 ? 0.988 12.160 -18.584 1.00 96.94 226 SER A N 1
ATOM 1751 C CA . SER A 1 226 ? 0.414 11.392 -19.692 1.00 96.94 226 SER A CA 1
ATOM 1752 C C . SER A 1 226 ? -0.050 12.297 -20.833 1.00 96.94 226 SER A C 1
ATOM 1754 O O . SER A 1 226 ? 0.190 11.958 -21.987 1.00 96.94 226 SER A O 1
ATOM 1756 N N . GLU A 1 227 ? -0.706 13.422 -20.546 1.00 96.81 227 GLU A N 1
ATOM 1757 C CA . GLU A 1 227 ? -1.185 14.360 -21.571 1.00 96.81 227 GLU A CA 1
ATOM 1758 C C . GLU A 1 227 ? -0.046 15.112 -22.265 1.00 96.81 227 GLU A C 1
ATOM 1760 O O . GLU A 1 227 ? -0.092 15.288 -23.481 1.00 96.81 227 GLU A O 1
ATOM 1765 N N . ALA A 1 228 ? 0.982 15.510 -21.514 1.00 96.62 228 ALA A N 1
ATOM 1766 C CA . ALA A 1 228 ? 2.125 16.255 -22.035 1.00 96.62 228 ALA A CA 1
ATOM 1767 C C . ALA A 1 228 ? 3.125 15.383 -22.814 1.00 96.62 228 ALA A C 1
ATOM 1769 O O . ALA A 1 228 ? 3.830 15.891 -23.687 1.00 96.62 228 ALA A O 1
ATOM 1770 N N . LEU A 1 229 ? 3.185 14.077 -22.533 1.00 94.75 229 LEU A N 1
ATOM 1771 C CA . LEU A 1 229 ? 4.044 13.148 -23.263 1.00 94.75 229 LEU A CA 1
ATOM 1772 C C . LEU A 1 229 ? 3.622 13.049 -24.733 1.00 94.75 229 LEU A C 1
ATOM 1774 O O . LEU A 1 229 ? 2.548 12.543 -25.077 1.00 94.75 229 LEU A O 1
ATOM 1778 N N . THR A 1 230 ? 4.531 13.483 -25.596 1.00 88.88 230 THR A N 1
ATOM 1779 C CA . THR A 1 230 ? 4.477 13.324 -27.053 1.00 88.88 230 THR A CA 1
ATOM 1780 C C . THR A 1 230 ? 5.575 12.351 -27.517 1.00 88.88 230 THR A C 1
ATOM 1782 O O . THR A 1 230 ? 6.505 12.068 -26.775 1.00 88.88 230 THR A O 1
ATOM 1785 N N . GLU A 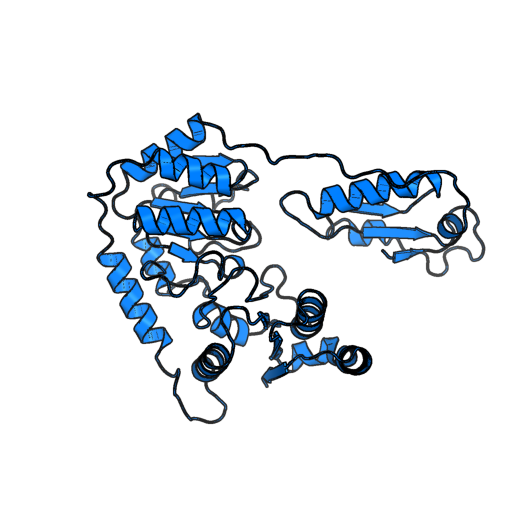1 231 ? 5.444 11.766 -28.709 1.00 81.50 231 GLU A N 1
ATOM 1786 C CA . GLU A 1 231 ? 6.511 11.009 -29.398 1.00 81.50 231 GLU A CA 1
ATOM 1787 C C . GLU A 1 231 ? 7.395 10.071 -28.532 1.00 81.50 231 GLU A C 1
ATOM 1789 O O . GLU A 1 231 ? 8.525 10.382 -28.158 1.00 81.50 231 GLU A O 1
ATOM 1794 N N . THR A 1 232 ? 6.904 8.857 -28.272 1.00 90.12 232 THR A N 1
ATOM 1795 C CA . THR A 1 232 ? 7.599 7.828 -27.469 1.00 90.12 232 THR A CA 1
ATOM 1796 C C . THR A 1 232 ? 8.190 6.690 -28.315 1.00 90.12 232 THR A C 1
ATOM 1798 O O . THR A 1 232 ? 8.495 5.613 -27.809 1.00 90.12 232 THR A O 1
ATOM 1801 N N . SER A 1 233 ? 8.313 6.891 -29.631 1.00 89.38 233 SER A N 1
ATOM 1802 C CA . SER A 1 233 ? 8.693 5.857 -30.612 1.00 89.38 233 SER A CA 1
ATOM 1803 C C . SER A 1 233 ? 10.156 5.417 -30.529 1.00 89.38 233 SER A C 1
ATOM 1805 O O . SER A 1 233 ? 10.491 4.324 -30.977 1.00 89.38 233 SER A O 1
ATOM 1807 N N . HIS A 1 234 ? 11.025 6.259 -29.969 1.00 94.31 234 HIS A N 1
ATOM 1808 C CA . HIS A 1 234 ? 12.451 5.982 -29.802 1.00 94.31 234 HIS A CA 1
ATOM 1809 C C . HIS A 1 234 ? 12.754 5.097 -28.583 1.00 94.31 234 HIS A C 1
ATOM 1811 O O . HIS A 1 234 ? 13.908 4.701 -28.397 1.00 94.31 234 HIS A O 1
ATOM 1817 N N . TRP A 1 235 ? 11.751 4.801 -27.749 1.00 97.81 235 TRP A N 1
ATOM 1818 C CA . TRP A 1 235 ? 11.919 3.898 -26.621 1.00 97.81 235 TRP A CA 1
ATOM 1819 C C . TRP A 1 235 ? 12.088 2.452 -27.081 1.00 97.81 235 TRP A C 1
ATOM 1821 O O . TRP A 1 235 ? 11.321 1.949 -27.903 1.00 97.81 235 TRP A O 1
ATOM 1831 N N . ASP A 1 236 ? 13.065 1.762 -26.499 1.00 97.44 236 ASP A N 1
ATOM 1832 C CA . ASP A 1 236 ? 13.343 0.355 -26.765 1.00 97.44 236 ASP A CA 1
ATOM 1833 C C . ASP A 1 236 ? 13.200 -0.476 -25.489 1.00 97.44 236 ASP A C 1
ATOM 1835 O O . ASP A 1 236 ? 14.049 -0.489 -24.595 1.00 97.44 236 ASP A O 1
ATOM 1839 N N . PHE A 1 237 ? 12.106 -1.230 -25.429 1.00 98.31 237 PHE A N 1
ATOM 1840 C CA . PHE A 1 237 ? 11.801 -2.112 -24.310 1.00 98.31 237 PHE A CA 1
ATOM 1841 C C . PHE A 1 237 ? 12.211 -3.568 -24.552 1.00 98.31 237 PHE A C 1
ATOM 1843 O O . PHE A 1 237 ? 11.893 -4.420 -23.724 1.00 98.31 237 PHE A O 1
ATOM 1850 N N . THR A 1 238 ? 12.920 -3.885 -25.640 1.00 98.19 238 THR A N 1
ATOM 1851 C CA . THR A 1 238 ? 13.242 -5.267 -26.041 1.00 98.19 238 THR A CA 1
ATOM 1852 C C . THR A 1 238 ? 13.948 -6.039 -24.926 1.00 98.19 238 THR A C 1
ATOM 1854 O O . THR A 1 238 ? 13.519 -7.131 -24.549 1.00 98.19 238 THR A O 1
ATOM 1857 N N . ARG A 1 239 ? 14.974 -5.436 -24.306 1.00 98.06 239 ARG A N 1
ATOM 1858 C CA . ARG A 1 239 ? 15.695 -6.043 -23.173 1.00 98.06 239 ARG A CA 1
ATOM 1859 C C . ARG A 1 239 ? 14.793 -6.271 -21.957 1.00 98.06 239 ARG A C 1
ATOM 1861 O O . ARG A 1 239 ? 14.878 -7.321 -21.327 1.00 98.06 239 ARG A O 1
ATOM 1868 N N . LEU A 1 240 ? 13.932 -5.307 -21.628 1.00 98.38 240 LEU A N 1
ATOM 1869 C CA . LEU A 1 240 ? 13.011 -5.410 -20.492 1.00 98.38 240 LEU A CA 1
ATOM 1870 C C . LEU A 1 240 ? 11.962 -6.508 -20.721 1.00 98.38 240 LEU A C 1
ATOM 1872 O O . LEU A 1 240 ? 11.638 -7.248 -19.795 1.00 98.38 240 LEU A O 1
ATOM 1876 N N . MET A 1 241 ? 11.469 -6.661 -21.954 1.00 98.50 241 MET A N 1
ATOM 1877 C CA . MET A 1 241 ? 10.517 -7.723 -22.301 1.00 98.50 241 MET A CA 1
ATOM 1878 C C . MET A 1 241 ? 11.163 -9.113 -22.265 1.00 98.50 241 MET A C 1
ATOM 1880 O O . MET A 1 241 ? 10.542 -10.038 -21.750 1.00 98.50 241 MET A O 1
ATOM 1884 N N . ALA A 1 242 ? 12.427 -9.255 -22.675 1.00 98.44 242 ALA A N 1
ATOM 1885 C CA . ALA A 1 242 ? 13.165 -10.512 -22.510 1.00 98.44 242 ALA A CA 1
ATOM 1886 C C . ALA A 1 242 ? 13.364 -10.887 -21.025 1.00 98.44 242 ALA A C 1
ATOM 1888 O O . ALA A 1 242 ? 13.236 -12.050 -20.644 1.00 98.44 242 ALA A O 1
ATOM 1889 N N . ILE A 1 243 ? 13.632 -9.900 -20.157 1.00 98.19 243 ILE A N 1
ATOM 1890 C CA . ILE A 1 243 ? 13.718 -10.116 -18.700 1.00 98.19 243 ILE A CA 1
ATOM 1891 C C . ILE A 1 243 ? 12.370 -10.576 -18.140 1.00 98.19 243 ILE A C 1
ATOM 1893 O O . ILE A 1 243 ? 12.331 -11.501 -17.330 1.00 98.19 243 ILE A O 1
ATOM 1897 N N . ARG A 1 244 ? 11.269 -9.962 -18.590 1.00 97.88 244 ARG A N 1
ATOM 1898 C CA . ARG A 1 244 ? 9.911 -10.379 -18.224 1.00 97.88 244 ARG A CA 1
ATOM 1899 C C . ARG A 1 244 ? 9.646 -11.829 -18.616 1.00 97.88 244 ARG A C 1
ATOM 1901 O O . ARG A 1 244 ? 9.159 -12.582 -17.786 1.00 97.88 244 ARG A O 1
ATOM 1908 N N . GLU A 1 245 ? 9.939 -12.218 -19.853 1.00 98.12 245 GLU A N 1
ATOM 1909 C CA . GLU A 1 245 ? 9.716 -13.591 -20.327 1.00 98.12 245 GLU A CA 1
ATOM 1910 C C . GLU A 1 245 ? 10.476 -14.615 -19.481 1.00 98.12 245 GLU A C 1
ATOM 1912 O O . GLU A 1 245 ? 9.905 -15.622 -19.066 1.00 98.12 245 GLU A O 1
ATOM 1917 N N . ALA A 1 246 ? 11.733 -14.321 -19.148 1.00 97.81 246 ALA A N 1
ATOM 1918 C CA . ALA A 1 246 ? 12.524 -15.186 -18.285 1.00 97.81 246 ALA A CA 1
ATOM 1919 C C . ALA A 1 246 ? 11.981 -15.239 -16.841 1.00 97.81 246 ALA A C 1
ATOM 1921 O O . ALA A 1 246 ? 11.969 -16.307 -16.231 1.00 97.81 246 ALA A O 1
ATOM 1922 N N . ASN A 1 247 ? 11.472 -14.119 -16.312 1.00 96.88 247 ASN A N 1
ATOM 1923 C CA . ASN A 1 247 ? 10.804 -14.088 -15.009 1.00 96.88 247 ASN A CA 1
ATOM 1924 C C . ASN A 1 247 ? 9.517 -14.929 -15.005 1.00 96.88 247 ASN A C 1
ATOM 1926 O O . ASN A 1 247 ? 9.279 -15.696 -14.080 1.00 96.88 247 ASN A O 1
ATOM 1930 N N . GLU A 1 248 ? 8.693 -14.813 -16.048 1.00 96.19 248 GLU A N 1
ATOM 1931 C CA . GLU A 1 248 ? 7.463 -15.598 -16.205 1.00 96.19 248 GLU A CA 1
ATOM 1932 C C . GLU A 1 248 ? 7.751 -17.101 -16.271 1.00 96.19 248 GLU A C 1
ATOM 1934 O O . GLU A 1 248 ? 7.078 -17.881 -15.597 1.00 96.19 248 GLU A O 1
ATOM 1939 N N . ALA A 1 249 ? 8.783 -17.503 -17.022 1.00 96.38 249 ALA A N 1
ATOM 1940 C CA . ALA A 1 249 ? 9.223 -18.894 -17.077 1.00 96.38 249 ALA A CA 1
ATOM 1941 C C . ALA A 1 249 ? 9.632 -19.407 -15.688 1.00 96.38 249 ALA A C 1
ATOM 1943 O O . ALA A 1 249 ? 9.177 -20.464 -15.261 1.00 96.38 249 ALA A O 1
ATOM 1944 N N . GLN A 1 250 ? 10.411 -18.621 -14.943 1.00 94.62 250 GLN A N 1
ATOM 1945 C CA . GLN A 1 250 ? 10.897 -19.021 -13.626 1.00 94.62 250 GLN A CA 1
ATOM 1946 C C . GLN A 1 250 ? 9.806 -18.975 -12.536 1.00 94.62 250 GLN A C 1
ATOM 1948 O O . GLN A 1 250 ? 9.844 -19.760 -11.591 1.00 94.62 250 GLN A O 1
ATOM 1953 N N . ILE A 1 251 ? 8.789 -18.115 -12.660 1.00 93.50 251 ILE A N 1
ATOM 1954 C CA . ILE A 1 251 ? 7.599 -18.145 -11.791 1.00 93.50 251 ILE A CA 1
ATOM 1955 C C . ILE A 1 251 ? 6.769 -19.415 -12.031 1.00 93.50 251 ILE A C 1
ATOM 1957 O O . ILE A 1 251 ? 6.157 -19.915 -11.084 1.00 93.50 251 ILE A O 1
ATOM 1961 N N . ALA A 1 252 ? 6.737 -19.919 -13.269 1.00 94.75 252 ALA A N 1
ATOM 1962 C CA . ALA A 1 252 ? 6.026 -21.144 -13.627 1.00 94.75 252 ALA A CA 1
ATOM 1963 C C . ALA A 1 252 ? 6.740 -22.420 -13.143 1.00 94.75 252 ALA A C 1
ATOM 1965 O O . ALA A 1 252 ? 6.081 -23.443 -12.954 1.00 94.75 252 ALA A O 1
ATOM 1966 N N . GLU A 1 253 ? 8.053 -22.372 -12.895 1.00 94.44 253 GLU A N 1
ATOM 1967 C CA . GLU A 1 253 ? 8.811 -23.508 -12.360 1.00 94.44 253 GLU A CA 1
ATOM 1968 C C . GLU A 1 253 ? 8.262 -23.967 -10.998 1.00 94.44 253 GLU A C 1
ATOM 1970 O O . GLU A 1 253 ? 8.244 -23.227 -10.008 1.00 94.44 253 GLU A O 1
ATOM 1975 N N . GLY A 1 254 ? 7.813 -25.225 -10.950 1.00 92.12 254 GLY A N 1
ATOM 1976 C CA . GLY A 1 254 ? 7.254 -25.855 -9.755 1.00 92.12 254 GLY A CA 1
ATOM 1977 C C . GLY A 1 254 ? 5.839 -25.393 -9.387 1.00 92.12 254 GLY A C 1
ATOM 1978 O O . GLY A 1 254 ? 5.358 -25.718 -8.302 1.00 92.12 254 GLY A O 1
ATOM 1979 N N . ALA A 1 255 ? 5.152 -24.649 -10.261 1.00 95.38 255 ALA A N 1
ATOM 1980 C CA . ALA A 1 255 ? 3.764 -24.230 -10.048 1.00 95.38 255 ALA A CA 1
ATOM 1981 C C . ALA A 1 255 ? 2.754 -25.395 -10.121 1.00 95.38 255 ALA A C 1
ATOM 1983 O O . ALA A 1 255 ? 1.625 -25.261 -9.648 1.00 95.38 255 ALA A O 1
ATOM 1984 N N . ASP A 1 256 ? 3.149 -26.526 -10.701 1.00 96.12 256 ASP A N 1
ATOM 1985 C CA . ASP A 1 256 ? 2.387 -27.768 -10.856 1.00 96.12 256 ASP A CA 1
ATOM 1986 C C . ASP A 1 256 ? 3.026 -28.964 -10.127 1.00 96.12 256 ASP A C 1
ATOM 1988 O O . ASP A 1 256 ? 2.519 -30.080 -10.217 1.00 96.12 256 ASP A O 1
ATOM 1992 N N . ASP A 1 257 ? 4.080 -28.723 -9.344 1.00 96.31 257 ASP A N 1
ATOM 1993 C CA . ASP A 1 257 ? 4.800 -29.754 -8.596 1.00 96.31 257 ASP A CA 1
ATOM 1994 C C . ASP A 1 257 ? 3.867 -30.494 -7.625 1.00 96.31 257 ASP A C 1
ATOM 1996 O O . ASP A 1 257 ? 3.100 -29.863 -6.892 1.00 96.31 257 ASP A O 1
ATOM 2000 N N . ASP A 1 258 ? 3.887 -31.825 -7.643 1.00 96.31 258 ASP A N 1
ATOM 2001 C CA . ASP A 1 258 ? 2.980 -32.700 -6.896 1.00 96.31 258 ASP A CA 1
ATOM 2002 C C . ASP A 1 258 ? 3.597 -33.285 -5.613 1.00 96.31 258 ASP A C 1
ATOM 2004 O O . ASP A 1 258 ? 2.958 -34.090 -4.928 1.00 96.31 258 ASP A O 1
ATOM 2008 N N . ARG A 1 259 ? 4.814 -32.862 -5.242 1.00 96.56 259 ARG A N 1
ATOM 2009 C CA . ARG A 1 259 ? 5.513 -33.371 -4.056 1.00 96.56 259 ARG A CA 1
ATOM 2010 C C . ARG A 1 259 ? 4.807 -33.035 -2.737 1.00 96.56 259 ARG A C 1
ATOM 2012 O O . ARG A 1 259 ? 4.073 -32.053 -2.610 1.00 96.56 259 ARG A O 1
ATOM 2019 N N . PHE A 1 260 ? 5.145 -33.811 -1.704 1.00 94.69 260 PHE A N 1
ATOM 2020 C CA . PHE A 1 260 ? 4.793 -33.539 -0.310 1.00 94.69 260 PHE A CA 1
ATOM 2021 C C . PHE A 1 260 ? 6.051 -33.533 0.584 1.00 94.69 260 PHE A C 1
ATOM 2023 O O . PHE A 1 260 ? 6.851 -34.466 0.476 1.00 94.69 260 PHE A O 1
ATOM 2030 N N . PRO A 1 261 ? 6.233 -32.552 1.494 1.00 93.50 261 PRO A N 1
ATOM 2031 C CA . PRO A 1 261 ? 5.383 -31.378 1.747 1.00 93.50 261 PRO A CA 1
ATOM 2032 C C . PRO A 1 261 ? 5.212 -30.461 0.528 1.00 93.50 261 PRO A C 1
ATOM 2034 O O . PRO A 1 261 ? 6.077 -30.430 -0.344 1.00 93.50 261 PRO A O 1
ATOM 2037 N N . VAL A 1 262 ? 4.081 -29.749 0.463 1.00 95.31 262 VAL A N 1
ATOM 2038 C CA . VAL A 1 262 ? 3.696 -28.932 -0.703 1.00 95.31 262 VAL A CA 1
ATOM 2039 C C . VAL A 1 262 ? 4.777 -27.901 -1.019 1.00 95.31 262 VAL A C 1
ATOM 2041 O O . VAL A 1 262 ? 5.226 -27.163 -0.140 1.00 95.31 262 VAL A O 1
ATOM 2044 N N . TYR A 1 263 ? 5.173 -27.826 -2.288 1.00 95.19 263 TYR A N 1
ATOM 2045 C CA . TYR A 1 263 ? 6.154 -26.848 -2.741 1.00 95.19 263 TYR A CA 1
ATOM 2046 C C . TYR A 1 263 ? 5.573 -25.414 -2.697 1.00 95.19 263 TYR A C 1
ATOM 2048 O O . TYR A 1 263 ? 4.430 -25.212 -3.115 1.00 95.19 263 TYR A O 1
ATOM 2056 N N . PRO A 1 264 ? 6.308 -24.390 -2.216 1.00 94.31 264 PRO A N 1
ATOM 2057 C CA . PRO A 1 264 ? 5.748 -23.047 -2.050 1.00 94.31 264 PRO A CA 1
ATOM 2058 C C . PRO A 1 264 ? 5.173 -22.421 -3.328 1.00 94.31 264 PRO A C 1
ATOM 2060 O O . PRO A 1 264 ? 4.076 -21.867 -3.273 1.00 94.31 264 PRO A O 1
ATOM 2063 N N . GLN A 1 265 ? 5.841 -22.535 -4.485 1.00 95.62 265 GLN A N 1
ATOM 2064 C CA . GLN A 1 265 ? 5.279 -22.026 -5.747 1.00 95.62 265 GLN A CA 1
ATOM 2065 C C . GLN A 1 265 ? 3.951 -22.701 -6.101 1.00 95.62 265 GLN A C 1
ATOM 2067 O O . GLN A 1 265 ? 3.007 -22.009 -6.490 1.00 95.62 265 GLN A O 1
ATOM 2072 N N . ARG A 1 266 ? 3.854 -24.024 -5.914 1.00 97.19 266 ARG A N 1
ATOM 2073 C CA . ARG A 1 266 ? 2.620 -24.787 -6.131 1.00 97.19 266 ARG A CA 1
ATOM 2074 C C . ARG A 1 266 ? 1.475 -24.255 -5.272 1.00 97.19 266 ARG A C 1
ATOM 2076 O O . ARG A 1 266 ? 0.389 -24.005 -5.791 1.00 97.19 266 ARG A O 1
ATOM 2083 N N . LEU A 1 267 ? 1.722 -24.027 -3.980 1.00 97.12 267 LEU A N 1
ATOM 2084 C CA . LEU A 1 267 ? 0.728 -23.464 -3.060 1.00 97.12 267 LEU A CA 1
ATOM 2085 C C . LEU A 1 267 ? 0.191 -22.114 -3.561 1.00 97.12 267 LEU A C 1
ATOM 2087 O O . LEU A 1 267 ? -1.023 -21.903 -3.615 1.00 97.12 267 LEU A O 1
ATOM 2091 N N . VAL A 1 268 ? 1.089 -21.196 -3.931 1.00 97.81 268 VAL A N 1
ATOM 2092 C CA . VAL A 1 268 ? 0.701 -19.861 -4.410 1.00 97.81 268 VAL A CA 1
ATOM 2093 C C . VAL A 1 268 ? -0.085 -19.954 -5.722 1.00 97.81 268 VAL A C 1
ATOM 2095 O O . VAL A 1 268 ? -1.098 -19.265 -5.882 1.00 97.81 268 VAL A O 1
ATOM 2098 N N . ALA A 1 269 ? 0.347 -20.820 -6.642 1.00 97.81 269 ALA A N 1
ATOM 2099 C CA . ALA A 1 269 ? -0.310 -21.041 -7.926 1.00 97.81 269 ALA A CA 1
ATOM 2100 C C . ALA A 1 269 ? -1.733 -21.593 -7.760 1.00 97.81 269 ALA A C 1
ATOM 2102 O O . ALA A 1 269 ? -2.664 -21.086 -8.391 1.00 97.81 269 ALA A O 1
ATOM 2103 N N . ASP A 1 270 ? -1.924 -22.578 -6.880 1.00 97.69 270 ASP A N 1
ATOM 2104 C CA . ASP A 1 270 ? -3.236 -23.161 -6.602 1.00 97.69 270 ASP A CA 1
ATOM 2105 C C . ASP A 1 270 ? -4.187 -22.128 -5.982 1.00 97.69 270 ASP A C 1
ATOM 2107 O O . ASP A 1 270 ? -5.310 -21.967 -6.466 1.00 97.69 270 ASP A O 1
ATOM 2111 N N . ILE A 1 271 ? -3.730 -21.351 -4.991 1.00 97.81 271 ILE A N 1
ATOM 2112 C CA . ILE A 1 271 ? -4.545 -20.292 -4.368 1.00 97.81 271 ILE A CA 1
ATOM 2113 C C . ILE A 1 271 ? -4.932 -19.221 -5.394 1.00 97.81 271 ILE A C 1
ATOM 2115 O O . ILE A 1 271 ? -6.091 -18.800 -5.451 1.00 97.81 271 ILE A O 1
ATOM 2119 N N . ARG A 1 272 ? -3.999 -18.797 -6.256 1.00 97.25 272 ARG A N 1
ATOM 2120 C CA . ARG A 1 272 ? -4.313 -17.829 -7.314 1.00 97.25 272 ARG A CA 1
ATOM 2121 C C . ARG A 1 272 ? -5.310 -18.392 -8.329 1.00 97.25 272 ARG A C 1
ATOM 2123 O O . ARG A 1 272 ? -6.164 -17.634 -8.789 1.00 97.25 272 ARG A O 1
ATOM 2130 N N . ARG A 1 273 ? -5.222 -19.683 -8.670 1.00 97.00 273 ARG A N 1
ATOM 2131 C CA . ARG A 1 273 ? -6.121 -20.348 -9.629 1.00 97.00 273 ARG A CA 1
ATOM 2132 C C . ARG A 1 273 ? -7.565 -20.396 -9.132 1.00 97.00 273 ARG A C 1
ATOM 2134 O O . ARG A 1 273 ? -8.473 -20.210 -9.936 1.00 97.00 273 ARG A O 1
ATOM 2141 N N . VAL A 1 274 ? -7.775 -20.638 -7.837 1.00 97.00 274 VAL A N 1
ATOM 2142 C CA . VAL A 1 274 ? -9.126 -20.786 -7.265 1.00 97.00 274 VAL A CA 1
ATOM 2143 C C . VAL A 1 274 ? -9.770 -19.460 -6.869 1.00 97.00 274 VAL A C 1
ATOM 2145 O O . VAL A 1 274 ? -10.991 -19.332 -6.930 1.00 97.00 274 VAL A O 1
ATOM 2148 N N . LEU A 1 275 ? -8.981 -18.456 -6.472 1.00 97.12 275 LEU A N 1
ATOM 2149 C CA . LEU A 1 275 ? -9.536 -17.159 -6.096 1.00 97.12 275 LEU A CA 1
ATOM 2150 C C . LEU A 1 275 ? -9.937 -16.340 -7.330 1.00 97.12 275 LEU A C 1
ATOM 2152 O O . LEU A 1 275 ? -9.153 -16.230 -8.279 1.00 97.12 275 LEU A O 1
ATOM 2156 N N . PRO A 1 276 ? -11.092 -15.650 -7.309 1.00 97.44 276 PRO A 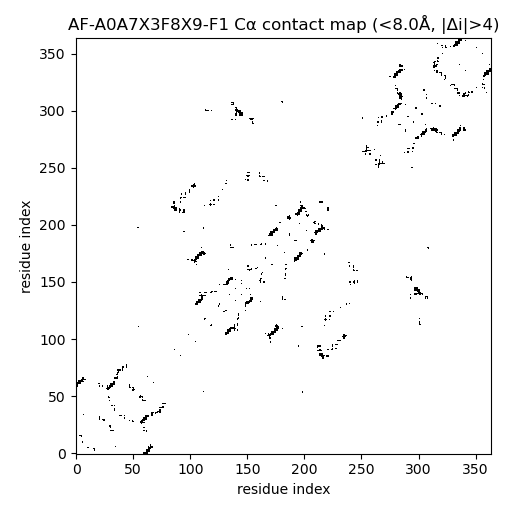N 1
ATOM 2157 C CA . PRO A 1 276 ? -11.428 -14.682 -8.343 1.00 97.44 276 PRO A CA 1
ATOM 2158 C C . PRO A 1 276 ? -10.528 -13.441 -8.260 1.00 97.44 276 PRO A C 1
ATOM 2160 O O . PRO A 1 276 ? -9.839 -13.194 -7.269 1.00 97.44 276 PRO A O 1
ATOM 2163 N N . SER A 1 277 ? -10.565 -12.606 -9.302 1.00 97.25 277 SER A N 1
ATOM 2164 C CA . SER A 1 277 ? -9.744 -11.383 -9.376 1.00 97.25 277 SER A CA 1
ATOM 2165 C C . SER A 1 277 ? -10.042 -10.369 -8.262 1.00 97.25 277 SER A C 1
ATOM 2167 O O . SER A 1 277 ? -9.155 -9.611 -7.894 1.00 97.25 277 SER A O 1
ATOM 2169 N N . GLU A 1 278 ? -11.271 -10.359 -7.736 1.00 96.38 278 GLU A N 1
ATOM 2170 C CA . GLU A 1 278 ? -11.700 -9.507 -6.612 1.00 96.38 278 GLU A CA 1
ATOM 2171 C C . GLU A 1 278 ? -11.555 -10.209 -5.246 1.00 96.38 278 GLU A C 1
ATOM 2173 O O . GLU A 1 278 ? -11.881 -9.615 -4.221 1.00 96.38 278 GLU A O 1
ATOM 2178 N N . GLY A 1 279 ? -11.113 -11.474 -5.225 1.00 97.75 279 GLY A N 1
ATOM 2179 C CA . GLY A 1 279 ? -10.883 -12.225 -3.993 1.00 97.75 279 GLY A CA 1
ATOM 2180 C C . GLY A 1 279 ? -9.690 -11.665 -3.224 1.00 97.75 279 GLY A C 1
ATOM 2181 O O . GLY A 1 279 ? -8.705 -11.243 -3.832 1.00 97.75 279 GLY A O 1
ATOM 2182 N N . ILE A 1 280 ? -9.786 -11.658 -1.896 1.00 98.19 280 ILE A N 1
ATOM 2183 C CA . ILE A 1 280 ? -8.815 -11.012 -1.011 1.00 98.19 280 ILE A CA 1
ATOM 2184 C C . ILE A 1 280 ? -7.959 -12.078 -0.330 1.00 98.19 280 ILE A C 1
ATOM 2186 O O . ILE A 1 280 ? -8.483 -12.994 0.300 1.00 98.19 280 ILE A O 1
ATOM 2190 N N . VAL A 1 281 ? -6.641 -11.936 -0.432 1.00 98.12 281 VAL A N 1
ATOM 2191 C CA . VAL A 1 281 ? -5.661 -12.707 0.337 1.00 98.12 281 VAL A CA 1
ATOM 2192 C C . VAL A 1 281 ? -5.108 -11.812 1.431 1.00 98.12 281 VAL A C 1
ATOM 2194 O O . VAL A 1 281 ? -4.479 -10.800 1.129 1.00 98.12 281 VAL A O 1
ATOM 2197 N N . ALA A 1 282 ? -5.313 -12.190 2.687 1.00 97.81 282 ALA A N 1
ATOM 2198 C CA . ALA A 1 282 ? -4.630 -11.600 3.826 1.00 97.81 282 ALA A CA 1
ATOM 2199 C C . ALA A 1 282 ? -3.466 -12.497 4.244 1.00 97.81 282 ALA A C 1
ATOM 2201 O O . ALA A 1 282 ? -3.664 -13.653 4.618 1.00 97.81 282 ALA A O 1
ATOM 2202 N N . LEU A 1 283 ? -2.249 -11.971 4.150 1.00 97.12 283 LEU A N 1
ATOM 2203 C CA . LEU A 1 283 ? -1.036 -12.683 4.524 1.00 97.12 283 LEU A CA 1
ATOM 2204 C C . LEU A 1 283 ? -0.648 -12.323 5.950 1.00 97.12 283 LEU A C 1
ATOM 2206 O O . LEU A 1 283 ? -0.568 -11.148 6.309 1.00 97.12 283 LEU A O 1
ATOM 2210 N N . ASP A 1 284 ? -0.354 -13.344 6.739 1.00 95.88 284 ASP A N 1
ATOM 2211 C CA . ASP A 1 284 ? 0.443 -13.181 7.944 1.00 95.88 284 ASP A CA 1
ATOM 2212 C C . ASP A 1 284 ? 1.942 -13.079 7.573 1.00 95.88 284 ASP A C 1
ATOM 2214 O O . ASP A 1 284 ? 2.331 -13.136 6.399 1.00 95.88 284 ASP A O 1
ATOM 2218 N N . ASN A 1 285 ? 2.808 -12.891 8.565 1.00 93.12 285 ASN A N 1
ATOM 2219 C CA . ASN A 1 285 ? 4.243 -12.757 8.367 1.00 93.12 285 ASN A CA 1
ATOM 2220 C C . ASN A 1 285 ? 4.982 -14.093 8.526 1.00 93.12 285 ASN A C 1
ATOM 2222 O O . ASN A 1 285 ? 4.722 -14.893 9.424 1.00 93.12 285 ASN A O 1
ATOM 2226 N N . GLY A 1 286 ? 5.913 -14.339 7.605 1.00 91.06 286 GLY A N 1
ATOM 2227 C CA . GLY A 1 286 ? 6.733 -15.545 7.515 1.00 91.06 286 GLY A CA 1
ATOM 2228 C C . GLY A 1 286 ? 7.353 -15.681 6.124 1.00 91.06 286 GLY A C 1
ATOM 2229 O O . GLY A 1 286 ? 7.057 -14.893 5.225 1.00 91.06 286 GLY A O 1
ATOM 2230 N N . ILE A 1 287 ? 8.214 -16.683 5.918 1.00 91.19 287 ILE A N 1
ATOM 2231 C CA . ILE A 1 287 ? 8.949 -16.838 4.648 1.00 91.19 287 ILE A CA 1
ATOM 2232 C C . ILE A 1 287 ? 8.019 -17.067 3.441 1.00 91.19 287 ILE A C 1
ATOM 2234 O O . ILE A 1 287 ? 8.306 -16.600 2.340 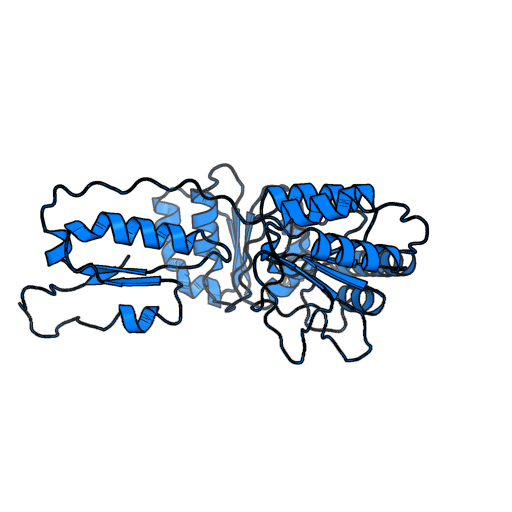1.00 91.19 287 ILE A O 1
ATOM 2238 N N . TYR A 1 288 ? 6.863 -17.711 3.650 1.00 92.31 288 TYR A N 1
ATOM 2239 C CA . TYR A 1 288 ? 5.825 -17.911 2.627 1.00 92.31 288 TYR A CA 1
ATOM 2240 C C . TYR A 1 288 ? 5.330 -16.593 2.017 1.00 92.31 288 TYR A C 1
ATOM 2242 O O . TYR A 1 288 ? 4.990 -16.560 0.837 1.00 92.31 288 TYR A O 1
ATOM 2250 N N . LYS A 1 289 ? 5.363 -15.484 2.770 1.00 93.12 289 LYS A N 1
ATOM 2251 C CA . LYS A 1 289 ? 4.985 -14.152 2.281 1.00 93.12 289 LYS A CA 1
ATOM 2252 C C . LYS A 1 289 ? 5.812 -13.729 1.067 1.00 93.12 289 LYS A C 1
ATOM 2254 O O . LYS A 1 289 ? 5.264 -13.136 0.145 1.00 93.12 289 LYS A O 1
ATOM 2259 N N . ILE A 1 290 ? 7.103 -14.072 1.033 1.00 93.44 290 ILE A N 1
ATOM 2260 C CA . ILE A 1 290 ? 7.990 -13.759 -0.099 1.00 93.44 290 ILE A CA 1
ATOM 2261 C C . ILE A 1 290 ? 7.519 -14.493 -1.358 1.00 93.44 290 ILE A C 1
ATOM 2263 O O . ILE A 1 290 ? 7.457 -13.893 -2.429 1.00 93.44 290 ILE A O 1
ATOM 2267 N N . TRP A 1 291 ? 7.113 -15.758 -1.224 1.00 95.06 291 TRP A N 1
ATOM 2268 C CA . TRP A 1 291 ? 6.552 -16.536 -2.329 1.00 95.06 291 TRP A CA 1
ATOM 2269 C C . TRP A 1 291 ? 5.245 -15.930 -2.847 1.00 95.06 291 TRP A C 1
ATOM 2271 O O . TRP A 1 291 ? 5.053 -15.838 -4.054 1.00 95.06 291 TRP A O 1
ATOM 2281 N N . PHE A 1 292 ? 4.369 -15.433 -1.970 1.00 96.31 292 PHE A N 1
ATOM 2282 C CA . PHE A 1 292 ? 3.177 -14.700 -2.408 1.00 96.31 292 PHE A CA 1
ATOM 2283 C C . PHE A 1 292 ? 3.520 -13.364 -3.070 1.00 96.31 292 PHE A C 1
ATOM 2285 O O . PHE A 1 292 ? 3.003 -13.070 -4.144 1.00 96.31 292 PHE A O 1
ATOM 2292 N N . ALA A 1 293 ? 4.403 -12.558 -2.479 1.00 94.56 293 ALA A N 1
ATOM 2293 C CA . ALA A 1 293 ? 4.823 -11.288 -3.065 1.00 94.56 293 ALA A CA 1
ATOM 2294 C C . ALA A 1 293 ? 5.352 -11.489 -4.495 1.00 94.56 293 ALA A C 1
ATOM 2296 O O . ALA A 1 293 ? 4.952 -10.771 -5.416 1.00 94.56 293 ALA A O 1
ATOM 2297 N N . ARG A 1 294 ? 6.168 -12.530 -4.680 1.00 94.19 294 ARG A N 1
ATOM 2298 C CA . ARG A 1 294 ? 6.847 -12.852 -5.932 1.00 94.19 294 ARG A CA 1
ATOM 2299 C C . ARG A 1 294 ? 5.965 -13.552 -6.971 1.00 94.19 294 ARG A C 1
ATOM 2301 O O . ARG A 1 294 ? 5.970 -13.142 -8.127 1.00 94.19 294 ARG A O 1
ATOM 2308 N N . ASN A 1 295 ? 5.217 -14.587 -6.582 1.00 96.12 295 ASN A N 1
ATOM 2309 C CA . ASN A 1 295 ? 4.509 -15.482 -7.508 1.00 96.12 295 ASN A CA 1
ATOM 2310 C C . ASN A 1 295 ? 2.996 -15.198 -7.607 1.00 96.12 295 ASN A C 1
ATOM 2312 O O . ASN A 1 295 ? 2.369 -15.569 -8.600 1.00 96.12 295 ASN A O 1
ATOM 2316 N N . TYR A 1 296 ? 2.380 -14.535 -6.619 1.00 97.44 296 TYR A N 1
ATOM 2317 C CA . TYR A 1 296 ? 0.946 -14.232 -6.652 1.00 97.44 296 TYR A CA 1
ATOM 2318 C C . TYR A 1 296 ? 0.679 -12.949 -7.440 1.00 97.44 296 TYR A C 1
ATOM 2320 O O . TYR A 1 296 ? 0.922 -11.843 -6.947 1.00 97.44 296 TYR A O 1
ATOM 2328 N N . LYS A 1 297 ? 0.130 -13.077 -8.650 1.00 96.81 297 LYS A N 1
ATOM 2329 C CA . LYS A 1 297 ? -0.288 -11.917 -9.447 1.00 96.81 297 LYS A CA 1
ATOM 2330 C C . LYS A 1 297 ? -1.570 -11.309 -8.883 1.00 96.81 297 LYS A C 1
ATOM 2332 O O . LYS A 1 297 ? -2.626 -11.947 -8.840 1.00 96.81 297 LYS A O 1
ATOM 2337 N N . ALA A 1 298 ? -1.487 -10.061 -8.447 1.00 97.19 298 ALA A N 1
ATOM 2338 C CA . ALA A 1 298 ? -2.629 -9.286 -7.995 1.00 97.19 298 ALA A CA 1
ATOM 2339 C C . ALA A 1 298 ? -3.329 -8.641 -9.200 1.00 97.19 298 ALA A C 1
ATOM 2341 O O . ALA A 1 298 ? -2.746 -7.852 -9.939 1.00 97.19 298 ALA A O 1
ATOM 2342 N N . HIS A 1 299 ? -4.600 -8.976 -9.411 1.00 97.00 299 HIS A N 1
ATOM 2343 C CA . HIS A 1 299 ? -5.362 -8.472 -10.562 1.00 97.00 299 HIS A CA 1
ATOM 2344 C C . HIS A 1 299 ? -6.056 -7.133 -10.272 1.00 97.00 299 HIS A C 1
ATOM 2346 O O . HIS A 1 299 ? -6.535 -6.465 -11.190 1.00 97.00 299 HIS A O 1
ATOM 2352 N N . LYS A 1 300 ? -6.182 -6.772 -8.988 1.00 95.75 300 LYS A N 1
ATOM 2353 C CA . LYS A 1 300 ? -6.946 -5.618 -8.510 1.00 95.75 300 LYS A CA 1
ATOM 2354 C C . LYS A 1 300 ? -6.273 -4.967 -7.297 1.00 95.75 300 LYS A C 1
ATOM 2356 O O . LYS A 1 300 ? -5.677 -5.689 -6.490 1.00 95.75 300 LYS A O 1
ATOM 2361 N N . PRO A 1 301 ? -6.431 -3.644 -7.106 1.00 94.25 301 PRO A N 1
ATOM 2362 C CA . PRO A 1 301 ? -5.902 -2.963 -5.930 1.00 94.25 301 PRO A CA 1
ATOM 2363 C C . PRO A 1 301 ? -6.544 -3.498 -4.646 1.00 94.25 301 PRO A C 1
ATOM 2365 O O . PRO A 1 301 ? -7.724 -3.851 -4.651 1.00 94.25 301 PRO A O 1
ATOM 2368 N N . ASN A 1 302 ? -5.793 -3.513 -3.541 1.00 92.69 302 ASN A N 1
ATOM 2369 C CA . ASN A 1 302 ? -6.271 -3.938 -2.212 1.00 92.69 302 ASN A CA 1
ATOM 2370 C C . ASN A 1 302 ? -6.816 -5.380 -2.140 1.00 92.69 302 ASN A C 1
ATOM 2372 O O . ASN A 1 302 ? -7.675 -5.675 -1.314 1.00 92.69 302 ASN A O 1
ATOM 2376 N N . THR A 1 303 ? -6.326 -6.283 -2.997 1.00 95.75 303 THR A N 1
ATOM 2377 C CA . THR A 1 303 ? -6.675 -7.720 -2.949 1.00 95.75 303 THR A CA 1
ATOM 2378 C C . THR A 1 303 ? -5.584 -8.604 -2.354 1.00 95.75 303 THR A C 1
ATOM 2380 O O . THR A 1 303 ? -5.827 -9.773 -2.074 1.00 95.75 303 THR A O 1
ATOM 2383 N N . VAL A 1 304 ? -4.392 -8.053 -2.128 1.00 96.62 304 VAL A N 1
ATOM 2384 C CA . VAL A 1 304 ? -3.303 -8.709 -1.400 1.00 96.62 304 VAL A CA 1
ATOM 2385 C C . VAL A 1 304 ? -2.965 -7.815 -0.219 1.00 96.62 304 VAL A C 1
ATOM 2387 O O . VAL A 1 304 ? -2.373 -6.753 -0.393 1.00 96.62 304 VAL A O 1
ATOM 2390 N N . LEU A 1 305 ? -3.404 -8.214 0.971 1.00 95.81 305 LEU A N 1
ATOM 2391 C CA . LEU A 1 305 ? -3.102 -7.522 2.216 1.00 95.81 305 LEU A CA 1
ATOM 2392 C C . LEU A 1 305 ? -1.826 -8.139 2.776 1.00 95.81 305 LEU A C 1
ATOM 2394 O O . LEU A 1 305 ? -1.823 -9.279 3.236 1.00 95.81 305 LEU A O 1
ATOM 2398 N N . LEU A 1 306 ? -0.736 -7.392 2.662 1.00 90.19 306 LEU A N 1
ATOM 2399 C CA . LEU A 1 306 ? 0.607 -7.818 3.019 1.00 90.19 306 LEU A CA 1
ATOM 2400 C C . LEU A 1 306 ? 1.209 -6.736 3.916 1.00 90.19 306 LEU A C 1
ATOM 2402 O O . LEU A 1 306 ? 1.421 -5.616 3.462 1.00 90.19 306 LEU A O 1
ATOM 2406 N N . ASP A 1 307 ? 1.489 -7.060 5.180 1.00 83.31 307 ASP A N 1
ATOM 2407 C CA . ASP A 1 307 ? 2.275 -6.180 6.053 1.00 83.31 307 ASP A CA 1
ATOM 2408 C C . ASP A 1 307 ? 3.768 -6.405 5.795 1.00 83.31 307 ASP A C 1
ATOM 2410 O O . ASP A 1 307 ? 4.283 -7.514 5.955 1.00 83.31 307 ASP A O 1
ATOM 2414 N N . ASN A 1 308 ? 4.474 -5.355 5.384 1.00 80.31 308 ASN A N 1
ATOM 2415 C CA . ASN A 1 308 ? 5.930 -5.368 5.263 1.00 80.31 308 ASN A CA 1
ATOM 2416 C C . ASN A 1 308 ? 6.616 -4.256 6.060 1.00 80.31 308 ASN A C 1
ATOM 2418 O O . ASN A 1 308 ? 7.838 -4.191 6.044 1.00 80.31 308 ASN A O 1
ATOM 2422 N N . ALA A 1 309 ? 5.852 -3.389 6.729 1.00 81.62 309 ALA A N 1
ATOM 2423 C CA . ALA A 1 309 ? 6.411 -2.236 7.426 1.00 81.62 309 ALA A CA 1
ATOM 2424 C C . ALA A 1 309 ? 7.100 -2.673 8.720 1.00 81.62 309 ALA A C 1
ATOM 2426 O O . ALA A 1 309 ? 8.259 -2.352 8.962 1.00 81.62 309 ALA A O 1
ATOM 2427 N N . LEU A 1 310 ? 6.372 -3.438 9.535 1.00 87.44 310 LEU A N 1
ATOM 2428 C CA . LEU A 1 310 ? 6.861 -3.980 10.805 1.00 87.44 310 LEU A CA 1
ATOM 2429 C C . LEU A 1 310 ? 6.994 -5.503 10.770 1.00 87.44 310 LEU A C 1
ATOM 2431 O O . LEU A 1 310 ? 7.588 -6.084 11.673 1.00 87.44 310 LEU A O 1
ATOM 2435 N N . ALA A 1 311 ? 6.455 -6.139 9.724 1.00 88.38 311 ALA A N 1
ATOM 2436 C CA . ALA A 1 311 ? 6.407 -7.588 9.580 1.00 88.38 311 ALA A CA 1
ATOM 2437 C C . ALA A 1 311 ? 5.787 -8.271 10.818 1.00 88.38 311 ALA A C 1
ATOM 2439 O O . ALA A 1 311 ? 6.296 -9.272 11.326 1.00 88.38 311 ALA A O 1
ATOM 2440 N N . THR A 1 312 ? 4.667 -7.721 11.295 1.00 92.75 312 THR A N 1
ATOM 2441 C CA . THR A 1 312 ? 3.996 -8.143 12.528 1.00 92.75 312 THR A CA 1
ATOM 2442 C C . THR A 1 312 ? 3.332 -9.506 12.343 1.00 92.75 312 THR A C 1
ATOM 2444 O O . THR A 1 312 ? 2.442 -9.670 11.504 1.00 92.75 312 THR A O 1
ATOM 2447 N N . MET A 1 313 ? 3.749 -10.500 13.124 1.00 95.50 313 MET A N 1
ATOM 2448 C CA . MET A 1 313 ? 3.110 -11.819 13.145 1.00 95.50 313 MET A CA 1
ATOM 2449 C C . MET A 1 313 ? 1.722 -11.760 13.806 1.00 95.50 313 MET A C 1
ATOM 2451 O O . MET A 1 313 ? 1.480 -10.946 14.695 1.00 95.50 313 MET A O 1
ATOM 2455 N N . GLY A 1 314 ? 0.806 -12.623 13.370 1.00 94.81 314 GLY A N 1
ATOM 2456 C CA . GLY A 1 314 ? -0.571 -12.710 13.855 1.00 94.81 314 GLY A CA 1
ATOM 2457 C C . GLY A 1 314 ? -1.557 -11.793 13.137 1.00 94.81 314 GLY A C 1
ATOM 2458 O O . GLY A 1 314 ? -2.753 -11.838 13.426 1.00 94.81 314 GLY A O 1
ATOM 2459 N N . ALA A 1 315 ? -1.104 -10.966 12.193 1.00 94.25 315 ALA A N 1
ATOM 2460 C CA . ALA A 1 315 ? -1.969 -10.014 11.498 1.00 94.25 315 ALA A CA 1
ATOM 2461 C C . ALA A 1 315 ? -2.906 -10.675 10.470 1.00 94.25 315 ALA A C 1
ATOM 2463 O O . ALA A 1 315 ? -3.923 -10.079 10.106 1.00 94.25 315 ALA A O 1
ATOM 2464 N N . GLY A 1 316 ? -2.589 -11.887 9.999 1.00 95.75 316 GLY A N 1
ATOM 2465 C CA . GLY A 1 316 ? -3.274 -12.514 8.866 1.00 95.75 316 GLY A CA 1
ATOM 2466 C C . GLY A 1 316 ? -4.758 -12.784 9.117 1.00 95.75 316 GLY A C 1
ATOM 2467 O O . GLY A 1 316 ? -5.599 -12.402 8.298 1.00 95.75 316 GLY A O 1
ATOM 2468 N N . LEU A 1 317 ? -5.098 -13.431 10.238 1.00 97.31 317 LEU A N 1
ATOM 2469 C CA . LEU A 1 317 ? -6.485 -13.790 10.563 1.00 97.31 317 LEU A CA 1
ATOM 2470 C C . LEU A 1 317 ? -7.355 -12.548 10.850 1.00 97.31 317 LEU A C 1
ATOM 2472 O O . LEU A 1 317 ? -8.370 -12.381 10.167 1.00 97.31 317 LEU A O 1
ATOM 2476 N N . PRO A 1 318 ? -6.962 -11.620 11.748 1.00 97.31 318 PRO A N 1
ATOM 2477 C CA . PRO A 1 318 ? -7.732 -10.398 11.988 1.00 97.31 318 PRO A CA 1
ATOM 2478 C C . PRO A 1 318 ? -7.905 -9.532 10.732 1.00 97.31 318 PRO A C 1
ATOM 2480 O O . PRO A 1 318 ? -8.978 -8.968 10.513 1.00 97.31 318 PRO A O 1
ATOM 2483 N N . SER A 1 319 ? -6.890 -9.464 9.860 1.00 97.12 319 SER A N 1
ATOM 2484 C CA . SER A 1 319 ? -6.988 -8.722 8.593 1.00 97.12 319 SER A CA 1
ATOM 2485 C C . SER A 1 319 ? -7.998 -9.352 7.632 1.00 97.12 319 SER A C 1
ATOM 2487 O O . SER A 1 319 ? -8.763 -8.629 6.994 1.00 97.12 319 SER A O 1
ATOM 2489 N N . ALA A 1 320 ? -8.055 -10.687 7.548 1.00 98.00 320 ALA A N 1
ATOM 2490 C CA . ALA A 1 320 ? -9.070 -11.391 6.763 1.00 98.00 320 ALA A CA 1
ATOM 2491 C C . ALA A 1 320 ? -10.486 -11.142 7.306 1.00 98.00 320 ALA A C 1
ATOM 2493 O O . ALA A 1 320 ? -11.404 -10.862 6.536 1.00 98.00 320 ALA A O 1
ATOM 2494 N N . MET A 1 321 ? -10.660 -11.187 8.629 1.00 98.31 321 MET A N 1
ATOM 2495 C CA . MET A 1 321 ? -11.944 -10.888 9.272 1.00 98.31 321 MET A CA 1
ATOM 2496 C C . MET A 1 321 ? -12.405 -9.459 8.960 1.00 98.31 321 MET A C 1
ATOM 2498 O O . MET A 1 321 ? -13.544 -9.254 8.541 1.00 98.31 321 MET A O 1
ATOM 2502 N N . ALA A 1 322 ? -11.514 -8.471 9.085 1.00 97.75 322 ALA A N 1
ATOM 2503 C CA . ALA A 1 322 ? -11.817 -7.082 8.745 1.00 97.75 322 ALA A CA 1
ATOM 2504 C C . ALA A 1 322 ? -12.162 -6.910 7.256 1.00 97.75 322 ALA A C 1
ATOM 2506 O O . ALA A 1 322 ? -13.130 -6.227 6.920 1.00 97.75 322 ALA A O 1
ATOM 2507 N N . ALA A 1 323 ? -11.419 -7.564 6.359 1.00 97.75 323 ALA A N 1
ATOM 2508 C CA . ALA A 1 323 ? -11.703 -7.534 4.928 1.00 97.75 323 ALA A CA 1
ATOM 2509 C C . ALA A 1 323 ? -13.092 -8.105 4.603 1.00 97.75 323 ALA A C 1
ATOM 2511 O O . ALA A 1 323 ? -13.813 -7.515 3.801 1.00 97.75 323 ALA A O 1
ATOM 2512 N N . HIS A 1 324 ? -13.491 -9.202 5.254 1.00 98.12 324 HIS A N 1
ATOM 2513 C CA . HIS A 1 324 ? -14.823 -9.784 5.093 1.00 98.12 324 HIS A CA 1
ATOM 2514 C C . HIS A 1 324 ? -15.925 -8.864 5.637 1.00 98.12 324 HIS A C 1
ATOM 2516 O O . HIS A 1 324 ? -16.934 -8.670 4.970 1.00 98.12 324 HIS A O 1
ATOM 2522 N N . LEU A 1 325 ? -15.720 -8.222 6.791 1.00 97.75 325 LEU A N 1
ATOM 2523 C CA . LEU A 1 325 ? -16.681 -7.250 7.334 1.00 97.75 325 LEU A CA 1
ATOM 2524 C C . LEU A 1 325 ? -16.917 -6.061 6.392 1.00 97.75 325 LEU A C 1
ATOM 2526 O O . LEU A 1 325 ? -18.040 -5.577 6.274 1.00 97.75 325 LEU A O 1
ATOM 2530 N N . VAL A 1 326 ? -15.866 -5.585 5.722 1.00 97.12 326 VAL A N 1
ATOM 2531 C CA . VAL A 1 326 ? -15.959 -4.470 4.765 1.00 97.12 326 VAL A CA 1
ATOM 2532 C C . VAL A 1 326 ? -16.501 -4.934 3.405 1.00 97.12 326 VAL A C 1
ATOM 2534 O O . VAL A 1 326 ? -17.146 -4.161 2.691 1.00 97.12 326 VAL A O 1
ATOM 2537 N N . HIS A 1 327 ? -16.254 -6.191 3.034 1.00 96.75 327 HIS A N 1
ATOM 2538 C CA . HIS A 1 327 ? -16.633 -6.775 1.752 1.00 96.75 327 HIS A CA 1
ATOM 2539 C C . HIS A 1 327 ? -17.248 -8.176 1.919 1.00 96.75 327 HIS A C 1
ATOM 2541 O O . HIS A 1 327 ? -16.620 -9.166 1.530 1.00 96.75 327 HIS A O 1
ATOM 2547 N N . PRO A 1 328 ? -18.484 -8.274 2.442 1.00 95.88 328 PRO A N 1
ATOM 2548 C CA . PRO A 1 328 ? -19.093 -9.558 2.799 1.00 95.88 328 PRO A CA 1
ATOM 2549 C C . PRO A 1 328 ? -19.280 -10.497 1.600 1.00 95.88 328 PRO A C 1
ATOM 2551 O O . PRO A 1 328 ? -19.203 -11.712 1.753 1.00 95.88 328 PRO A O 1
ATOM 2554 N N . ASP A 1 329 ? -19.443 -9.938 0.397 1.00 95.81 329 ASP A N 1
ATOM 2555 C CA . ASP A 1 329 ? -19.681 -10.696 -0.838 1.00 95.81 329 ASP A CA 1
ATOM 2556 C C . ASP A 1 329 ? -18.395 -11.158 -1.547 1.00 95.81 329 ASP A C 1
ATOM 2558 O O . ASP A 1 329 ? -18.451 -11.783 -2.610 1.00 95.81 329 ASP A O 1
ATOM 2562 N N . ARG A 1 330 ? -17.212 -10.816 -1.019 1.00 96.56 330 ARG A N 1
ATOM 2563 C CA . ARG A 1 330 ? -15.928 -11.193 -1.627 1.00 96.56 330 ARG A CA 1
ATOM 2564 C C . ARG A 1 330 ? -15.357 -12.429 -0.934 1.00 96.56 330 ARG A C 1
ATOM 2566 O O . ARG A 1 330 ? -15.304 -12.452 0.292 1.00 96.56 330 ARG A O 1
ATOM 2573 N N . PRO A 1 331 ? -14.845 -13.424 -1.682 1.00 97.31 331 PRO A N 1
ATOM 2574 C CA . PRO A 1 331 ? -14.072 -14.504 -1.084 1.00 97.31 331 PRO A CA 1
ATOM 2575 C C . PRO A 1 331 ? -12.825 -13.948 -0.396 1.00 97.31 331 PRO A C 1
ATOM 2577 O O . PRO A 1 331 ? -12.047 -13.223 -1.025 1.00 97.31 331 PRO A O 1
ATOM 2580 N N . VAL A 1 332 ? -12.629 -14.306 0.873 1.00 98.31 332 VAL A N 1
ATOM 2581 C CA . VAL A 1 332 ? -11.460 -13.904 1.659 1.00 98.31 332 VAL A CA 1
ATOM 2582 C C . VAL A 1 332 ? -10.726 -15.140 2.166 1.00 98.31 332 VAL A C 1
ATOM 2584 O O . VAL A 1 332 ? -11.325 -16.029 2.778 1.00 98.31 332 VAL A O 1
ATOM 2587 N N . ILE A 1 333 ? -9.418 -15.180 1.925 1.00 98.31 333 ILE A N 1
ATOM 2588 C CA . ILE A 1 333 ? -8.515 -16.185 2.479 1.00 98.31 333 ILE A CA 1
ATOM 2589 C C . ILE A 1 333 ? -7.489 -15.515 3.391 1.00 98.31 333 ILE A C 1
ATOM 2591 O O . ILE A 1 333 ? -6.939 -14.465 3.063 1.00 98.31 333 ILE A O 1
ATOM 2595 N N . SER A 1 334 ? -7.220 -16.141 4.526 1.00 98.00 334 SER A N 1
ATOM 2596 C CA . SER A 1 334 ? -6.075 -15.850 5.374 1.00 98.00 334 SER A CA 1
ATOM 2597 C C . SER A 1 334 ? -5.016 -16.922 5.146 1.00 98.00 334 SER A C 1
ATOM 2599 O O . SER A 1 334 ? -5.341 -18.109 5.176 1.00 98.00 334 SER A O 1
ATOM 2601 N N . VAL A 1 335 ? -3.770 -16.529 4.896 1.00 97.94 335 VAL A N 1
ATOM 2602 C CA . VAL A 1 335 ? -2.639 -17.460 4.799 1.00 97.94 335 VAL A CA 1
ATOM 2603 C C . VAL A 1 335 ? -1.667 -17.143 5.919 1.00 97.94 335 VAL A C 1
ATOM 2605 O O . VAL A 1 335 ? -1.060 -16.070 5.943 1.00 97.94 335 VAL A O 1
ATOM 2608 N N . CYS A 1 336 ? -1.524 -18.092 6.834 1.00 97.31 336 CYS A N 1
ATOM 2609 C CA . CYS A 1 336 ? -0.752 -17.945 8.053 1.00 97.31 336 CYS A CA 1
ATOM 2610 C C . CYS A 1 336 ? 0.310 -19.037 8.162 1.00 97.31 336 CYS A C 1
ATOM 2612 O O . CYS A 1 336 ? 0.084 -20.180 7.774 1.00 97.31 336 CYS A O 1
ATOM 2614 N N . GLY A 1 337 ? 1.448 -18.703 8.763 1.00 96.31 337 GLY A N 1
ATOM 2615 C CA . GLY A 1 337 ? 2.298 -19.703 9.406 1.00 96.31 337 GLY A CA 1
ATOM 2616 C C . GLY A 1 337 ? 1.675 -20.142 10.731 1.00 96.31 337 GLY A C 1
ATOM 2617 O O . GLY A 1 337 ? 0.901 -19.391 11.326 1.00 96.31 337 GLY A O 1
ATOM 2618 N N . ASP A 1 338 ? 2.032 -21.324 11.208 1.00 95.69 338 ASP A N 1
ATOM 2619 C CA . ASP A 1 338 ? 1.598 -21.883 12.488 1.00 95.69 338 ASP A CA 1
ATOM 2620 C C . ASP A 1 338 ? 1.843 -20.928 13.672 1.00 95.69 338 ASP A C 1
ATOM 2622 O O . ASP A 1 338 ? 0.925 -20.656 14.446 1.00 95.69 338 ASP A O 1
ATOM 2626 N N . GLY A 1 339 ? 3.033 -20.333 13.766 1.00 95.75 339 GLY A N 1
ATOM 2627 C CA . GLY A 1 339 ? 3.384 -19.382 14.819 1.00 95.75 339 GLY A CA 1
ATOM 2628 C C . GLY A 1 339 ? 2.543 -18.104 14.784 1.00 95.75 339 GLY A C 1
ATOM 2629 O O . GLY A 1 339 ? 2.041 -17.677 15.821 1.00 95.75 339 GLY A O 1
ATOM 2630 N N . GLY A 1 340 ? 2.354 -17.510 13.599 1.00 95.38 340 GLY A N 1
ATOM 2631 C CA . GLY A 1 340 ? 1.529 -16.307 13.431 1.00 95.38 340 GLY A CA 1
ATOM 2632 C C . GLY A 1 340 ? 0.060 -16.585 13.739 1.00 95.38 340 GLY A C 1
ATOM 2633 O O . GLY A 1 340 ? -0.553 -15.882 14.539 1.00 95.38 340 GLY A O 1
ATOM 2634 N N . PHE A 1 341 ? -0.474 -17.687 13.208 1.00 97.44 341 PHE A N 1
ATOM 2635 C CA . PHE A 1 341 ? -1.843 -18.111 13.481 1.00 97.44 341 PHE A CA 1
ATOM 2636 C C . PHE A 1 341 ? -2.104 -18.275 14.984 1.00 97.44 341 PHE A C 1
ATOM 2638 O O . PHE A 1 341 ? -3.102 -17.768 15.494 1.00 97.44 341 PHE A O 1
ATOM 2645 N N . MET A 1 342 ? -1.190 -18.921 15.714 1.00 97.50 342 MET A N 1
ATOM 2646 C CA . MET A 1 342 ? -1.359 -19.167 17.148 1.00 97.50 342 MET A CA 1
ATOM 2647 C C . MET A 1 342 ? -1.404 -17.892 17.999 1.00 97.50 342 MET A C 1
ATOM 2649 O O . MET A 1 342 ? -2.014 -17.929 19.065 1.00 97.50 342 MET A O 1
ATOM 2653 N N . MET A 1 343 ? -0.844 -16.765 17.541 1.00 97.44 343 MET A N 1
ATOM 2654 C CA . MET A 1 343 ? -0.897 -15.493 18.281 1.00 97.44 343 MET A CA 1
ATOM 2655 C C . MET A 1 343 ? -2.315 -14.924 18.402 1.00 97.44 343 MET A C 1
ATOM 2657 O O . MET A 1 343 ? -2.622 -14.287 19.406 1.00 97.44 343 MET A O 1
ATOM 2661 N N . ASN A 1 344 ? -3.163 -15.148 17.391 1.00 96.69 344 ASN A N 1
ATOM 2662 C CA . ASN A 1 344 ? -4.525 -14.602 17.330 1.00 96.69 344 ASN A CA 1
ATOM 2663 C C . ASN A 1 344 ? -5.605 -15.658 17.039 1.00 96.69 344 ASN A C 1
ATOM 2665 O O . ASN A 1 344 ? -6.726 -15.319 16.664 1.00 96.69 344 ASN A O 1
ATOM 2669 N N . SER A 1 345 ? -5.291 -16.943 17.218 1.00 97.38 345 SER A N 1
ATOM 2670 C CA . SER A 1 345 ? -6.206 -18.061 16.939 1.00 97.38 345 SER A CA 1
ATOM 2671 C C . SER A 1 345 ? -7.513 -18.009 17.742 1.00 97.38 345 SER A C 1
ATOM 2673 O O . SER A 1 345 ? -8.533 -18.521 17.280 1.00 97.38 345 SER A O 1
ATOM 2675 N N . GLN A 1 346 ? -7.519 -17.339 18.900 1.00 97.88 346 GLN A N 1
ATOM 2676 C CA . GLN A 1 346 ? -8.717 -17.095 19.706 1.00 97.88 346 GLN A CA 1
ATOM 2677 C C . GLN A 1 346 ? -9.816 -16.348 18.937 1.00 97.88 346 GLN A C 1
ATOM 2679 O O . GLN A 1 346 ? -10.996 -16.550 19.216 1.00 97.88 346 GLN A O 1
ATOM 2684 N N . GLU A 1 347 ? -9.458 -15.553 17.923 1.00 98.06 347 GLU A N 1
ATOM 2685 C CA . GLU A 1 347 ? -10.424 -14.814 17.105 1.00 98.06 347 GLU A CA 1
ATOM 2686 C C . GLU A 1 347 ? -11.256 -15.711 16.181 1.00 98.06 347 GLU A C 1
ATOM 2688 O O . GLU A 1 347 ? -12.251 -15.258 15.613 1.00 98.06 347 GLU A O 1
ATOM 2693 N N . LEU A 1 348 ? -10.928 -17.005 16.070 1.00 97.81 348 LEU A N 1
ATOM 2694 C CA . LEU A 1 348 ? -11.839 -17.970 15.456 1.00 97.81 348 LEU A CA 1
ATOM 2695 C C . LEU A 1 348 ? -13.179 -18.047 16.196 1.00 97.81 348 LEU A C 1
ATOM 2697 O O . LEU A 1 348 ? -14.204 -18.226 15.541 1.00 97.81 348 LEU A O 1
ATOM 2701 N N . GLU A 1 349 ? -13.204 -17.867 17.524 1.00 98.19 349 GLU A N 1
ATOM 2702 C CA . GLU A 1 349 ? -14.464 -17.751 18.272 1.00 98.19 349 GLU A CA 1
ATOM 2703 C C . GLU A 1 349 ? -15.292 -16.583 17.734 1.00 98.19 349 GLU A C 1
ATOM 2705 O O . GLU A 1 349 ? -16.456 -16.768 17.374 1.00 98.19 349 GLU A O 1
ATOM 2710 N N . THR A 1 350 ? -14.670 -15.410 17.592 1.00 98.38 350 THR A N 1
ATOM 2711 C CA . THR A 1 350 ? -15.309 -14.206 17.058 1.00 98.38 350 THR A CA 1
ATOM 2712 C C . THR A 1 350 ? -15.819 -14.435 15.637 1.00 98.38 350 THR A C 1
ATOM 2714 O O . THR A 1 350 ? -16.959 -14.083 15.332 1.00 98.38 350 THR A O 1
ATOM 2717 N N . ALA A 1 351 ? -15.011 -15.048 14.767 1.00 98.00 351 ALA A N 1
ATOM 2718 C CA . ALA A 1 351 ? -15.391 -15.333 13.386 1.00 98.00 351 ALA A CA 1
ATOM 2719 C C . ALA A 1 351 ? -16.616 -16.258 13.305 1.00 98.00 351 ALA A C 1
ATOM 2721 O O . ALA A 1 351 ? -17.547 -15.976 12.549 1.00 98.00 351 ALA A O 1
ATOM 2722 N N . VAL A 1 352 ? -16.654 -17.317 14.123 1.00 98.12 352 VAL A N 1
ATOM 2723 C CA . VAL A 1 352 ? -17.794 -18.246 14.202 1.00 98.12 352 VAL A CA 1
ATOM 2724 C C . VAL A 1 352 ? -19.029 -17.548 14.763 1.00 98.12 352 VAL A C 1
ATOM 2726 O O . VAL A 1 352 ? -20.102 -17.629 14.167 1.00 98.12 352 VAL A O 1
ATOM 2729 N N . ARG A 1 353 ? -18.887 -16.818 15.875 1.00 98.56 353 ARG A N 1
ATOM 2730 C CA . ARG A 1 353 ? -19.985 -16.085 16.520 1.00 98.56 353 ARG A CA 1
ATOM 2731 C C . ARG A 1 353 ? -20.609 -15.035 15.603 1.00 98.56 353 ARG A C 1
ATOM 2733 O O . ARG A 1 353 ? -21.808 -14.787 15.696 1.00 98.56 353 ARG A O 1
ATOM 2740 N N . LEU A 1 354 ? -19.813 -14.427 14.726 1.00 97.94 354 LEU A N 1
ATOM 2741 C CA . LEU A 1 354 ? -20.268 -13.439 13.748 1.00 97.94 354 LEU A CA 1
ATOM 2742 C C . LEU A 1 354 ? -20.667 -14.048 12.393 1.00 97.94 354 LEU A C 1
ATOM 2744 O O . LEU A 1 354 ? -21.052 -13.300 11.498 1.00 97.94 354 LEU A O 1
ATOM 2748 N N . GLY A 1 355 ? -20.600 -15.374 12.228 1.00 96.88 355 GLY A N 1
ATOM 2749 C CA . GLY A 1 355 ? -20.986 -16.051 10.987 1.00 96.88 355 GLY A CA 1
ATOM 2750 C C . GLY A 1 355 ? -20.119 -15.676 9.781 1.00 96.88 355 GLY A C 1
ATOM 2751 O O . GLY A 1 355 ? -20.628 -15.585 8.668 1.00 96.88 355 GLY A O 1
ATOM 2752 N N . MET A 1 356 ? -18.827 -15.413 9.991 1.00 97.56 356 MET A N 1
ATOM 2753 C CA . MET A 1 356 ? -17.927 -14.945 8.934 1.00 97.56 356 MET A CA 1
ATOM 2754 C C . MET A 1 356 ? -17.547 -16.058 7.953 1.00 97.56 356 MET A C 1
ATOM 2756 O O . MET A 1 356 ? -17.117 -17.142 8.351 1.00 97.56 356 MET A O 1
ATOM 2760 N N . HIS A 1 357 ? -17.601 -15.753 6.657 1.00 94.94 357 HIS A N 1
ATOM 2761 C CA . HIS A 1 357 ? -17.207 -16.673 5.588 1.00 94.94 357 HIS A CA 1
ATOM 2762 C C . HIS A 1 357 ? -15.756 -16.432 5.146 1.00 94.94 357 HIS A C 1
ATOM 2764 O O . HIS A 1 357 ? -15.496 -15.845 4.096 1.00 94.94 357 HIS A O 1
ATOM 2770 N N . ILE A 1 358 ? -14.804 -16.903 5.955 1.00 97.06 358 ILE A N 1
ATOM 2771 C CA . ILE A 1 358 ? -13.360 -16.806 5.685 1.00 97.06 358 ILE A CA 1
ATOM 2772 C C . ILE A 1 358 ? -12.717 -18.195 5.589 1.00 97.06 358 ILE A C 1
ATOM 2774 O O . ILE A 1 358 ? -13.080 -19.109 6.325 1.00 97.06 358 ILE A O 1
ATOM 2778 N N . THR A 1 359 ? -11.746 -18.362 4.688 1.00 97.88 359 THR A N 1
ATOM 2779 C CA . THR A 1 359 ? -10.907 -19.576 4.619 1.00 97.88 359 THR A CA 1
ATOM 2780 C C . THR A 1 359 ? -9.556 -19.296 5.263 1.00 97.88 359 THR A C 1
ATOM 2782 O O . THR A 1 359 ? -8.935 -18.289 4.941 1.00 97.88 359 THR A O 1
ATOM 2785 N N . VAL A 1 360 ? -9.070 -20.174 6.139 1.00 98.00 360 VAL A N 1
ATOM 2786 C CA . VAL A 1 360 ? -7.750 -20.029 6.774 1.00 98.00 360 VAL A CA 1
ATOM 2787 C C . VAL A 1 360 ? -6.850 -21.177 6.331 1.00 98.00 360 VAL A C 1
ATOM 2789 O O . VAL A 1 360 ? -7.182 -22.342 6.532 1.00 98.00 360 VAL A O 1
ATOM 2792 N N . VAL A 1 361 ? -5.714 -20.845 5.721 1.00 97.81 361 VAL A N 1
ATOM 2793 C CA . VAL A 1 361 ? -4.661 -21.789 5.333 1.00 97.81 361 VAL A CA 1
ATOM 2794 C C . VAL A 1 361 ? -3.505 -21.633 6.306 1.00 97.81 361 VAL A C 1
ATOM 2796 O O . VAL A 1 361 ? -2.955 -20.542 6.436 1.00 97.81 361 VAL A O 1
ATOM 2799 N N . ILE A 1 362 ? -3.134 -22.726 6.971 1.00 97.06 362 ILE A N 1
ATOM 2800 C CA . ILE A 1 362 ? -2.055 -22.748 7.960 1.00 97.06 362 ILE A CA 1
ATOM 2801 C C . ILE A 1 362 ? -0.887 -23.555 7.396 1.00 97.06 362 ILE A C 1
ATOM 2803 O O . ILE A 1 362 ? -1.056 -24.701 6.978 1.00 97.06 362 ILE A O 1
ATOM 2807 N N . LEU A 1 363 ? 0.290 -22.942 7.388 1.00 95.12 363 LEU A N 1
ATOM 2808 C CA . LEU A 1 363 ? 1.550 -23.521 6.936 1.00 95.12 363 LEU A CA 1
ATOM 2809 C C . LEU A 1 363 ? 2.407 -23.865 8.153 1.00 95.12 363 LEU A C 1
ATOM 2811 O O . LEU A 1 363 ? 2.521 -23.051 9.066 1.00 95.12 363 LEU A O 1
ATOM 2815 N N . ARG A 1 364 ? 2.985 -25.064 8.155 1.00 83.50 364 ARG A N 1
ATOM 2816 C CA . ARG A 1 364 ? 3.851 -25.564 9.227 1.00 83.50 364 ARG A CA 1
ATOM 2817 C C . ARG A 1 364 ? 5.323 -25.336 8.913 1.00 83.50 364 ARG A C 1
ATOM 2819 O O . ARG A 1 364 ? 5.674 -25.428 7.714 1.00 83.50 364 ARG A O 1
#